Protein AF-A0A3P6PQJ0-F1 (afdb_monomer_lite)

Radius of gyration: 34.76 Å; chains: 1; bounding box: 80×55×92 Å

Structure (mmCIF, N/CA/C/O backbone):
data_AF-A0A3P6PQJ0-F1
#
_entry.id   AF-A0A3P6PQJ0-F1
#
loop_
_atom_site.group_PDB
_atom_site.id
_atom_site.type_symbol
_atom_site.label_atom_id
_atom_site.label_alt_id
_atom_site.label_comp_id
_atom_site.label_asym_id
_atom_site.label_entity_id
_atom_site.label_seq_id
_atom_site.pdbx_PDB_ins_code
_atom_site.Cartn_x
_atom_site.Cartn_y
_atom_site.Cartn_z
_atom_site.occupancy
_atom_site.B_iso_or_equiv
_atom_site.auth_seq_id
_atom_site.auth_comp_id
_atom_site.auth_asym_id
_atom_site.auth_atom_id
_atom_site.pdbx_PDB_model_num
ATOM 1 N N . MET A 1 1 ? 1.006 -20.369 -27.737 1.00 60.75 1 MET A N 1
ATOM 2 C CA . MET A 1 1 ? 2.350 -19.797 -27.970 1.00 60.75 1 MET A CA 1
ATOM 3 C C . MET A 1 1 ? 2.393 -19.321 -29.403 1.00 60.75 1 MET A C 1
ATOM 5 O O . MET A 1 1 ? 2.068 -20.116 -30.277 1.00 60.75 1 MET A O 1
ATOM 9 N N . ASN A 1 2 ? 2.688 -18.042 -29.628 1.00 80.69 2 ASN A N 1
ATOM 10 C CA . ASN A 1 2 ? 2.796 -17.504 -30.980 1.00 80.69 2 ASN A CA 1
ATOM 11 C C . ASN A 1 2 ? 4.256 -17.608 -31.435 1.00 80.69 2 ASN A C 1
ATOM 13 O O . ASN A 1 2 ? 5.164 -17.308 -30.659 1.00 80.69 2 ASN A O 1
ATOM 17 N N . THR A 1 3 ? 4.487 -18.070 -32.658 1.00 85.25 3 THR A N 1
ATOM 18 C CA . THR A 1 3 ? 5.825 -18.145 -33.257 1.00 85.25 3 THR A CA 1
ATOM 19 C C . THR A 1 3 ? 5.964 -17.017 -34.265 1.00 85.25 3 THR 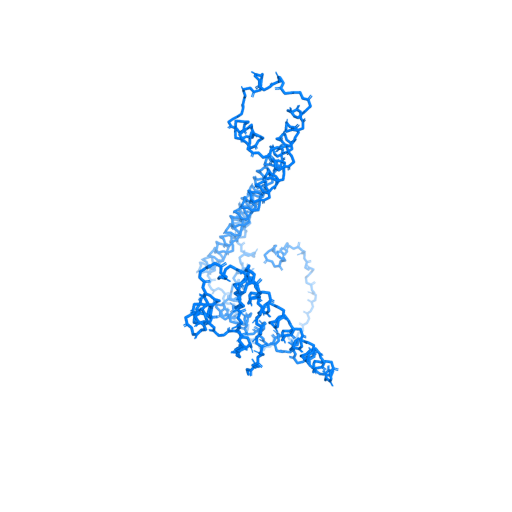A C 1
ATOM 21 O O . THR A 1 3 ? 5.261 -17.010 -35.278 1.00 85.25 3 THR A O 1
ATOM 24 N N . CYS A 1 4 ? 6.854 -16.069 -33.984 1.00 89.38 4 CYS A N 1
ATOM 25 C CA . CYS A 1 4 ? 7.129 -14.931 -34.853 1.00 89.38 4 CYS A CA 1
ATOM 26 C C . CYS A 1 4 ? 8.435 -15.164 -35.615 1.00 89.38 4 CYS A C 1
ATOM 28 O O . CYS A 1 4 ? 9.431 -15.610 -35.046 1.00 89.38 4 CYS A O 1
ATOM 30 N N . LYS A 1 5 ? 8.437 -14.847 -36.912 1.00 90.94 5 LYS A N 1
ATOM 31 C CA . LYS A 1 5 ? 9.616 -14.993 -37.770 1.00 90.94 5 LYS A CA 1
ATOM 32 C C . LYS A 1 5 ? 10.552 -13.813 -37.579 1.00 90.94 5 LYS A C 1
ATOM 34 O O . LYS A 1 5 ? 10.220 -12.702 -37.983 1.00 90.94 5 LYS A O 1
ATOM 39 N N . PHE A 1 6 ? 11.726 -14.072 -37.022 1.00 91.88 6 PHE A N 1
ATOM 40 C CA . PHE A 1 6 ? 12.812 -13.108 -36.975 1.00 91.88 6 PHE A CA 1
ATOM 41 C C . PHE A 1 6 ? 13.641 -13.197 -38.257 1.00 91.88 6 PHE A C 1
ATOM 43 O O . PHE A 1 6 ? 13.991 -14.287 -38.718 1.00 91.88 6 PHE A O 1
ATOM 50 N N . SER A 1 7 ? 13.973 -12.045 -38.837 1.00 90.44 7 SER A N 1
ATOM 51 C CA . SER A 1 7 ? 14.880 -11.962 -39.977 1.00 90.44 7 SER A CA 1
ATOM 52 C C . SER A 1 7 ? 15.866 -10.822 -39.801 1.00 90.44 7 SER A C 1
ATOM 54 O O . SER A 1 7 ? 15.463 -9.673 -39.645 1.00 90.44 7 SER A O 1
ATOM 56 N N . PHE A 1 8 ? 17.146 -11.143 -39.917 1.00 91.38 8 PHE A N 1
ATOM 57 C CA . PHE A 1 8 ? 18.250 -10.199 -39.891 1.00 91.38 8 PHE A CA 1
ATOM 58 C C . PHE A 1 8 ? 19.057 -10.337 -41.180 1.00 91.38 8 PHE A C 1
ATOM 60 O O . PHE A 1 8 ? 19.309 -11.451 -41.641 1.00 91.38 8 PHE A O 1
ATOM 67 N N . SER A 1 9 ? 19.454 -9.217 -41.775 1.00 89.25 9 SER A N 1
ATOM 68 C CA . SER A 1 9 ? 20.357 -9.185 -42.923 1.00 89.25 9 SER A CA 1
ATOM 69 C C . SER A 1 9 ? 21.113 -7.867 -42.916 1.00 89.25 9 SER A C 1
ATOM 71 O O . SER A 1 9 ? 20.509 -6.822 -43.147 1.00 89.25 9 SER A O 1
ATOM 73 N N . TRP A 1 10 ? 22.423 -7.919 -42.696 1.00 88.44 10 TRP A N 1
ATOM 74 C CA . TRP A 1 10 ? 23.284 -6.742 -42.723 1.00 88.44 10 TRP A CA 1
ATOM 75 C C . TRP A 1 10 ? 24.525 -7.010 -43.573 1.00 88.44 10 TRP A C 1
ATOM 77 O O . TRP A 1 10 ? 25.160 -8.062 -43.472 1.00 88.44 10 TRP A O 1
ATOM 87 N N . THR A 1 11 ? 24.868 -6.046 -44.425 1.00 86.06 11 THR A N 1
ATOM 88 C CA . THR A 1 11 ? 26.096 -6.061 -45.224 1.00 86.06 11 THR A CA 1
ATOM 89 C C . THR A 1 11 ? 27.200 -5.269 -44.533 1.00 86.06 11 THR A C 1
ATOM 91 O O . THR A 1 11 ? 27.120 -4.048 -44.406 1.00 86.06 11 THR A O 1
ATOM 94 N N . TYR A 1 12 ? 28.249 -5.965 -44.122 1.00 85.31 12 TYR A N 1
ATOM 95 C CA . TYR A 1 12 ? 29.510 -5.391 -43.673 1.00 85.31 12 TYR A CA 1
ATOM 96 C C . TYR A 1 12 ? 30.451 -5.215 -44.880 1.00 85.31 12 TYR A C 1
ATOM 98 O O . TYR A 1 12 ? 30.252 -5.830 -45.931 1.00 85.31 12 TYR A O 1
ATOM 106 N N . ALA A 1 13 ? 31.451 -4.338 -44.747 1.00 77.69 13 ALA A N 1
ATOM 107 C CA . ALA A 1 13 ? 32.359 -3.894 -45.813 1.00 77.69 13 ALA A CA 1
ATOM 108 C C . ALA A 1 13 ? 32.796 -4.984 -46.823 1.00 77.69 13 ALA A C 1
ATOM 110 O O . ALA A 1 13 ? 32.952 -6.160 -46.496 1.00 77.69 13 ALA A O 1
ATOM 111 N N . PRO A 1 14 ? 33.162 -4.582 -48.047 1.00 68.25 14 PRO A N 1
ATOM 112 C CA . PRO A 1 14 ? 32.272 -4.446 -49.197 1.00 68.25 14 PRO A CA 1
ATOM 113 C C . PRO A 1 14 ? 31.567 -5.743 -49.652 1.00 68.25 14 PRO A C 1
ATOM 115 O O . PRO A 1 14 ? 30.831 -5.675 -50.625 1.00 68.25 14 PRO A O 1
ATOM 118 N N . ASN A 1 15 ? 31.777 -6.904 -49.014 1.00 74.00 15 ASN A N 1
ATOM 119 C CA . ASN A 1 15 ? 31.273 -8.200 -49.504 1.00 74.00 15 ASN A CA 1
ATOM 120 C C . ASN A 1 15 ? 30.877 -9.207 -48.402 1.00 74.00 15 ASN A C 1
ATOM 122 O O . ASN A 1 15 ? 30.711 -10.389 -48.704 1.00 74.00 15 ASN A O 1
ATOM 126 N N . VAL A 1 16 ? 30.747 -8.802 -47.133 1.00 81.94 16 VAL A N 1
ATOM 127 C CA . VAL A 1 16 ? 30.382 -9.737 -46.052 1.00 81.94 16 VAL A CA 1
ATOM 128 C C . VAL A 1 16 ? 28.927 -9.525 -45.656 1.00 81.94 16 VAL A C 1
ATOM 130 O O . VAL A 1 16 ? 28.605 -8.601 -44.917 1.00 81.94 16 VAL A O 1
ATOM 133 N N . VAL A 1 17 ? 28.036 -10.383 -46.149 1.00 85.44 17 VAL A N 1
ATOM 134 C CA . VAL A 1 17 ? 26.617 -10.373 -45.768 1.00 85.44 17 VAL A CA 1
ATOM 135 C C . VAL A 1 17 ? 26.403 -11.360 -44.630 1.00 85.44 17 VAL A C 1
ATOM 137 O O . VAL A 1 17 ? 26.677 -12.550 -44.778 1.00 85.44 17 VAL A O 1
ATOM 140 N N . VAL A 1 18 ? 25.895 -10.868 -43.503 1.00 87.06 18 VAL A N 1
ATOM 141 C CA . VAL A 1 18 ? 25.450 -11.698 -42.383 1.00 87.06 18 VAL A CA 1
ATOM 142 C C . VAL A 1 18 ? 23.932 -11.714 -42.403 1.00 87.06 18 VAL A C 1
ATOM 144 O O . VAL A 1 18 ? 23.297 -10.666 -42.302 1.00 87.06 18 VAL A O 1
ATOM 147 N N . SER A 1 19 ? 23.344 -12.900 -42.544 1.00 88.12 19 SER A N 1
ATOM 148 C CA . SER A 1 19 ? 21.894 -13.068 -42.556 1.00 88.12 19 SER A CA 1
ATOM 149 C C . SER A 1 19 ? 21.455 -14.211 -41.658 1.00 88.12 19 SER A C 1
ATOM 151 O O . SER A 1 19 ? 22.057 -15.281 -41.689 1.00 88.12 19 SER A O 1
ATOM 153 N N . CYS A 1 20 ? 20.369 -14.004 -40.924 1.00 89.06 20 CYS A N 1
ATOM 154 C CA . CYS A 1 20 ? 19.762 -14.989 -40.041 1.00 89.06 20 CYS A CA 1
ATOM 155 C C . CYS A 1 20 ? 18.245 -14.970 -40.230 1.00 89.06 20 CYS A C 1
ATOM 157 O O . CYS A 1 20 ? 17.642 -13.906 -40.390 1.00 89.06 20 CYS A O 1
ATOM 159 N N . LYS A 1 21 ? 17.631 -16.154 -40.235 1.00 91.12 21 LYS A N 1
ATOM 160 C CA . LYS A 1 21 ? 16.178 -16.321 -40.215 1.00 91.12 21 LYS A CA 1
ATOM 161 C C . LYS A 1 21 ? 15.846 -17.442 -39.249 1.00 91.12 21 LYS A C 1
ATOM 163 O O . LYS A 1 21 ? 16.325 -18.557 -39.440 1.00 91.12 21 LYS A O 1
ATOM 168 N N . ASP A 1 22 ? 15.041 -17.140 -38.242 1.00 91.00 22 ASP A N 1
ATOM 169 C CA . ASP A 1 22 ? 14.659 -18.114 -37.223 1.00 91.00 22 ASP A CA 1
ATOM 170 C C . ASP A 1 22 ? 13.274 -17.799 -36.652 1.00 91.00 22 ASP A C 1
ATOM 172 O O . ASP A 1 22 ? 12.793 -16.667 -36.739 1.00 91.00 22 ASP A O 1
ATOM 176 N N . ASP A 1 23 ? 12.635 -18.806 -36.069 1.00 89.62 23 ASP A N 1
ATOM 177 C CA . ASP A 1 23 ? 11.341 -18.670 -35.414 1.00 89.62 23 ASP A CA 1
ATOM 178 C C . ASP A 1 23 ? 11.549 -18.418 -33.913 1.00 89.62 23 ASP A C 1
ATOM 180 O O . ASP A 1 23 ? 12.189 -19.192 -33.193 1.00 89.62 23 ASP A O 1
ATOM 184 N N . VAL A 1 24 ? 10.981 -17.320 -33.417 1.00 89.31 24 VAL A N 1
ATOM 185 C CA . VAL A 1 24 ? 11.065 -16.906 -32.014 1.00 89.31 24 VAL A CA 1
ATOM 186 C C . VAL A 1 24 ? 9.701 -17.076 -31.353 1.00 89.31 24 VAL A C 1
ATOM 188 O O . VAL A 1 24 ? 8.685 -16.576 -31.836 1.00 89.31 24 VAL A O 1
ATOM 191 N N . CYS A 1 25 ? 9.671 -17.793 -30.231 1.00 86.88 25 CYS A N 1
ATOM 192 C CA . CYS A 1 25 ? 8.454 -17.997 -29.450 1.00 86.88 25 CYS A CA 1
ATOM 193 C C . CYS A 1 25 ? 8.162 -16.791 -28.553 1.00 86.88 25 CYS A C 1
ATOM 195 O O . CYS A 1 25 ? 9.027 -16.372 -27.780 1.00 86.88 25 CYS A O 1
ATOM 197 N N . ILE A 1 26 ? 6.922 -16.300 -28.610 1.00 86.56 26 ILE A N 1
ATOM 198 C CA . ILE A 1 26 ? 6.418 -15.183 -27.806 1.00 86.56 26 ILE A CA 1
ATOM 199 C C . ILE A 1 26 ? 5.115 -15.604 -27.089 1.00 86.56 26 ILE A C 1
ATOM 201 O O . ILE A 1 26 ? 4.244 -16.229 -27.716 1.00 86.56 26 ILE A O 1
ATOM 205 N N . PRO A 1 27 ? 4.958 -15.299 -25.782 1.00 84.44 27 PRO A N 1
ATOM 206 C CA . PRO A 1 27 ? 5.939 -14.663 -24.891 1.00 84.44 27 PRO A CA 1
ATOM 207 C C . PRO A 1 27 ? 7.139 -15.580 -24.612 1.00 84.44 27 PRO A C 1
ATOM 209 O O . PRO A 1 27 ? 7.024 -16.810 -24.658 1.00 84.44 27 PRO A O 1
ATOM 212 N N . ARG A 1 28 ? 8.314 -14.991 -24.366 1.00 83.00 28 ARG A N 1
ATOM 213 C CA . ARG A 1 28 ? 9.545 -15.770 -24.194 1.00 83.00 28 ARG A CA 1
ATOM 214 C C . ARG A 1 28 ? 9.506 -16.583 -22.905 1.00 83.00 28 ARG A C 1
ATOM 216 O O . ARG A 1 28 ? 9.340 -16.045 -21.818 1.00 83.00 28 ARG A O 1
ATOM 223 N N . ALA A 1 29 ? 9.760 -17.882 -23.028 1.00 81.88 29 ALA A N 1
ATOM 224 C CA . ALA A 1 29 ? 9.910 -18.778 -21.880 1.00 81.88 29 ALA A CA 1
ATOM 225 C C . ALA A 1 29 ? 11.331 -18.768 -21.284 1.00 81.88 29 ALA A C 1
ATOM 227 O O . ALA A 1 29 ? 11.563 -19.352 -20.229 1.00 81.88 29 ALA A O 1
ATOM 228 N N . GLN A 1 30 ? 12.302 -18.168 -21.980 1.00 83.44 30 GLN A N 1
ATOM 229 C CA . GLN A 1 30 ? 13.725 -18.245 -21.647 1.00 83.44 30 GLN A CA 1
ATOM 230 C C . GLN A 1 30 ? 14.401 -16.864 -21.688 1.00 83.44 30 GLN A C 1
ATOM 232 O O . GLN A 1 30 ? 13.945 -15.975 -22.416 1.00 83.44 30 GLN A O 1
ATOM 237 N N . PRO A 1 31 ? 15.513 -16.680 -20.947 1.00 88.38 31 PRO A N 1
ATOM 238 C CA . PRO A 1 31 ? 16.265 -15.428 -20.932 1.00 88.38 31 PRO A CA 1
ATOM 239 C C . PRO A 1 31 ? 16.772 -15.008 -22.317 1.00 88.38 31 PRO A C 1
ATOM 241 O O . PRO A 1 31 ? 17.098 -15.846 -23.159 1.00 88.38 31 PRO A O 1
ATOM 244 N N . PHE A 1 32 ? 16.905 -13.694 -22.528 1.00 89.94 32 PHE A N 1
ATOM 245 C CA . PHE A 1 32 ? 17.372 -13.114 -23.799 1.00 89.94 32 PHE A CA 1
ATOM 246 C C . PHE A 1 32 ? 18.769 -13.617 -24.172 1.00 89.94 32 PHE A C 1
ATOM 248 O O . PHE A 1 32 ? 18.999 -14.046 -25.297 1.00 89.94 32 PHE A O 1
ATOM 255 N N . THR A 1 33 ? 19.670 -13.660 -23.189 1.00 90.25 33 THR A N 1
ATOM 256 C CA . THR A 1 33 ? 21.052 -14.127 -23.351 1.00 90.25 33 THR A CA 1
ATOM 257 C C . THR A 1 33 ? 21.134 -15.562 -23.858 1.00 90.25 33 THR A C 1
ATOM 259 O O . THR A 1 33 ? 22.013 -15.878 -24.659 1.00 90.25 33 THR A O 1
ATOM 262 N N . TRP A 1 34 ? 20.207 -16.429 -23.439 1.00 91.50 34 TRP A N 1
ATOM 263 C CA . TRP A 1 34 ? 20.165 -17.818 -23.887 1.00 91.50 34 TRP A CA 1
ATOM 264 C C . TRP A 1 34 ? 19.756 -17.911 -25.358 1.00 91.50 34 TRP A C 1
ATOM 266 O O . TRP A 1 34 ? 20.419 -18.590 -26.141 1.00 91.50 34 TRP A O 1
ATOM 276 N N . LEU A 1 35 ? 18.706 -17.183 -25.747 1.00 89.69 35 LEU A N 1
ATOM 277 C CA . LEU A 1 35 ? 18.240 -17.128 -27.132 1.00 89.69 35 LEU A CA 1
ATOM 278 C C . LEU A 1 35 ? 19.311 -16.533 -28.054 1.00 89.69 35 LEU A C 1
ATOM 280 O O . LEU A 1 35 ? 19.615 -17.120 -29.089 1.00 89.69 35 LEU A O 1
ATOM 284 N N . LEU A 1 36 ? 19.921 -15.419 -27.643 1.00 91.44 36 LEU A N 1
ATOM 285 C CA . LEU A 1 36 ? 21.006 -14.759 -28.364 1.00 91.44 36 LEU A CA 1
ATOM 286 C C . LEU A 1 36 ? 22.193 -15.710 -28.574 1.00 91.44 36 LEU A C 1
ATOM 288 O O . LEU A 1 36 ? 22.605 -15.933 -29.709 1.00 91.44 36 LEU A O 1
ATOM 292 N N . SER A 1 37 ? 22.681 -16.348 -27.504 1.00 90.75 37 SER A N 1
ATOM 293 C CA . SER A 1 37 ? 23.790 -17.312 -27.582 1.00 90.75 37 SER A CA 1
ATOM 294 C C . SER A 1 37 ? 23.457 -18.490 -28.498 1.00 90.75 37 SER A C 1
ATOM 296 O O . SER A 1 37 ? 24.284 -18.902 -29.310 1.00 90.75 37 SER A O 1
ATOM 298 N N . ARG A 1 38 ? 22.228 -19.020 -28.411 1.00 91.81 38 ARG A N 1
ATOM 299 C CA . ARG A 1 38 ? 21.762 -20.102 -29.283 1.00 91.81 38 ARG A CA 1
ATOM 300 C C . ARG A 1 38 ? 21.794 -19.680 -30.748 1.00 91.81 38 ARG A C 1
ATOM 302 O O . ARG A 1 38 ? 22.299 -20.435 -31.573 1.00 91.81 38 ARG A O 1
ATOM 309 N N . LEU A 1 39 ? 21.267 -18.501 -31.075 1.00 89.69 39 LEU A N 1
ATOM 310 C CA . LEU A 1 39 ? 21.194 -18.012 -32.452 1.00 89.69 39 LEU A CA 1
ATOM 311 C C . LEU A 1 39 ? 22.578 -17.684 -33.021 1.00 89.69 39 LEU A C 1
ATOM 313 O O . LEU A 1 39 ? 22.856 -18.060 -34.158 1.00 89.69 39 LEU A O 1
ATOM 317 N N . ILE A 1 40 ? 23.463 -17.076 -32.224 1.00 91.00 40 ILE A N 1
ATOM 318 C CA . ILE A 1 40 ? 24.855 -16.802 -32.616 1.00 91.00 40 ILE A CA 1
ATOM 319 C C . ILE A 1 40 ? 25.575 -18.104 -32.982 1.00 91.00 40 ILE A C 1
ATOM 321 O O . ILE A 1 40 ? 26.191 -18.189 -34.043 1.00 91.00 40 ILE A O 1
ATOM 325 N N . LEU A 1 41 ? 25.452 -19.138 -32.142 1.00 90.06 41 LEU A N 1
ATOM 326 C CA . LEU A 1 41 ? 26.084 -20.438 -32.379 1.00 90.06 41 LEU A CA 1
ATOM 327 C C . LEU A 1 41 ? 25.457 -21.196 -33.556 1.00 90.06 41 LEU A C 1
ATOM 329 O O . LEU A 1 41 ? 26.175 -21.837 -34.318 1.00 90.06 41 LEU A O 1
ATOM 333 N N . THR A 1 42 ? 24.134 -21.124 -33.710 1.00 89.75 42 THR A N 1
ATOM 334 C CA . THR A 1 42 ? 23.400 -21.872 -34.746 1.00 89.75 42 THR A CA 1
ATOM 335 C C . THR A 1 42 ? 23.640 -21.296 -36.138 1.00 89.75 42 THR A C 1
ATOM 337 O O . THR A 1 42 ? 23.850 -22.049 -37.085 1.00 89.75 42 THR A O 1
ATOM 340 N N . HIS A 1 43 ? 23.645 -19.966 -36.264 1.00 89.00 43 HIS A N 1
ATOM 341 C CA . HIS A 1 43 ? 23.799 -19.271 -37.549 1.00 89.00 43 HIS A CA 1
ATOM 342 C C . HIS A 1 43 ? 25.236 -18.807 -37.818 1.00 89.00 43 HIS A C 1
ATOM 344 O O . HIS A 1 43 ? 25.494 -18.176 -38.839 1.00 89.00 43 HIS A O 1
ATOM 350 N N . GLY A 1 44 ? 26.177 -19.123 -36.921 1.00 86.56 44 GLY A N 1
ATOM 351 C CA . GLY A 1 44 ? 27.593 -18.787 -37.078 1.00 86.56 44 GLY A CA 1
ATOM 352 C C . GLY A 1 44 ? 27.844 -17.282 -37.173 1.00 86.56 44 GLY A C 1
ATOM 353 O O . GLY A 1 44 ? 28.637 -16.849 -38.009 1.00 86.56 44 GLY A O 1
ATOM 354 N N . ILE A 1 45 ? 27.147 -16.486 -36.355 1.00 90.56 45 ILE A N 1
ATOM 355 C CA . ILE A 1 45 ? 27.236 -15.021 -36.392 1.00 90.56 45 ILE A CA 1
ATOM 356 C C . ILE A 1 45 ? 28.648 -14.589 -35.960 1.00 90.56 45 ILE A C 1
ATOM 358 O O . ILE A 1 45 ? 29.081 -14.936 -34.860 1.00 90.56 45 ILE A O 1
ATOM 362 N N . PRO A 1 46 ? 29.399 -13.853 -36.800 1.00 88.81 46 PRO A N 1
ATOM 363 C CA . PRO A 1 46 ? 30.739 -13.403 -36.442 1.00 88.81 46 PRO A CA 1
ATOM 364 C C . PRO A 1 46 ? 30.727 -12.359 -35.323 1.00 88.81 46 PRO A C 1
ATOM 366 O O . PRO A 1 46 ? 29.875 -11.474 -35.314 1.00 88.81 46 PRO A O 1
ATOM 369 N N . LYS A 1 47 ? 31.762 -12.362 -34.472 1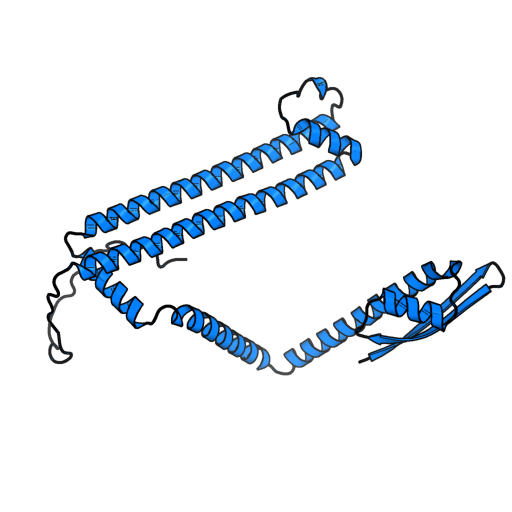.00 87.88 47 LYS A N 1
ATOM 370 C CA . LYS A 1 47 ? 31.910 -11.425 -33.338 1.00 87.88 47 LYS A CA 1
ATOM 371 C C . LYS A 1 47 ? 31.732 -9.945 -33.683 1.00 87.88 47 LYS A C 1
ATOM 373 O O . LYS A 1 47 ? 31.219 -9.192 -32.868 1.00 87.88 47 LYS A O 1
ATOM 378 N N . PHE A 1 48 ? 32.157 -9.515 -34.872 1.00 89.12 48 PHE A N 1
ATOM 379 C CA . PHE A 1 48 ? 32.012 -8.118 -35.298 1.00 89.12 48 PHE A CA 1
ATOM 380 C C . PHE A 1 48 ? 30.556 -7.719 -35.596 1.00 89.12 48 PHE A C 1
ATOM 382 O O . PHE A 1 48 ? 30.264 -6.532 -35.617 1.00 89.12 48 PHE A O 1
ATOM 389 N N . ALA A 1 49 ? 29.671 -8.692 -35.838 1.00 89.56 49 ALA A N 1
ATOM 390 C CA . ALA A 1 49 ? 28.254 -8.501 -36.140 1.00 89.56 49 ALA A CA 1
ATOM 391 C C . ALA A 1 49 ? 27.340 -8.831 -34.945 1.00 89.56 49 ALA A C 1
ATOM 393 O O . ALA A 1 49 ? 26.136 -8.608 -35.016 1.00 89.56 49 ALA A O 1
ATOM 394 N N . GLU A 1 50 ? 27.889 -9.372 -33.849 1.00 90.31 50 GLU A N 1
ATOM 395 C CA . GLU A 1 50 ? 27.108 -9.777 -32.671 1.00 90.31 50 GLU A CA 1
ATOM 396 C C . GLU A 1 50 ? 26.388 -8.597 -32.007 1.00 90.31 50 GLU A C 1
ATOM 398 O O . GLU A 1 50 ? 25.265 -8.778 -31.547 1.00 90.31 50 GLU A O 1
ATOM 403 N N . SER A 1 51 ? 26.995 -7.402 -31.987 1.00 90.56 51 SER A N 1
ATOM 404 C CA . SER A 1 51 ? 26.369 -6.201 -31.411 1.00 90.56 51 SER A CA 1
ATOM 405 C C . SER A 1 51 ? 25.116 -5.809 -32.192 1.00 90.56 51 SER A C 1
ATOM 407 O O . SER A 1 51 ? 24.026 -5.796 -31.633 1.00 90.56 51 SER A O 1
ATOM 409 N N . ASP A 1 52 ? 25.250 -5.595 -33.503 1.00 91.56 52 ASP A N 1
ATOM 410 C CA . ASP A 1 52 ? 24.126 -5.194 -34.358 1.00 91.56 52 ASP A CA 1
ATOM 411 C C . ASP A 1 52 ? 23.032 -6.271 -34.405 1.00 91.56 52 ASP A C 1
ATOM 413 O O . ASP A 1 52 ? 21.839 -5.971 -34.455 1.00 91.56 52 ASP A O 1
ATOM 417 N N . PHE A 1 53 ? 23.438 -7.544 -34.382 1.00 92.38 53 PHE A N 1
ATOM 418 C CA . PHE A 1 53 ? 22.521 -8.675 -34.313 1.00 92.38 53 PHE A CA 1
ATOM 419 C C . PHE A 1 53 ? 21.751 -8.705 -32.988 1.00 92.38 53 PHE A C 1
ATOM 421 O O . PHE A 1 53 ? 20.541 -8.928 -32.995 1.00 92.38 53 PHE A O 1
ATOM 428 N N . SER A 1 54 ? 22.439 -8.480 -31.864 1.00 93.19 54 SER A N 1
ATOM 429 C CA . SER A 1 54 ? 21.831 -8.409 -30.534 1.00 93.19 54 SER A CA 1
ATOM 430 C C . SER A 1 54 ? 20.812 -7.279 -30.461 1.00 93.19 54 SER A C 1
ATOM 432 O O . SER A 1 54 ? 19.681 -7.518 -30.043 1.00 93.19 54 SER A O 1
ATOM 434 N N . ASP A 1 55 ? 21.180 -6.086 -30.927 1.00 94.50 55 ASP A N 1
ATOM 435 C CA . ASP A 1 55 ? 20.307 -4.912 -30.907 1.00 94.50 55 ASP A CA 1
ATOM 436 C C . ASP A 1 55 ? 19.066 -5.136 -31.783 1.00 94.50 55 ASP A C 1
ATOM 438 O O . ASP A 1 55 ? 17.935 -4.926 -31.342 1.00 94.50 55 ASP A O 1
ATOM 442 N N . ALA A 1 56 ? 19.248 -5.659 -33.000 1.00 93.12 56 ALA A N 1
ATOM 443 C CA . ALA A 1 56 ? 18.138 -5.967 -33.900 1.00 93.12 56 ALA A CA 1
ATOM 444 C C . ALA A 1 56 ? 17.203 -7.054 -33.341 1.00 93.12 56 ALA A C 1
ATOM 446 O O . ALA A 1 56 ? 15.982 -6.961 -33.485 1.00 93.12 56 ALA A O 1
ATOM 447 N N . LEU A 1 57 ? 17.759 -8.087 -32.700 1.00 92.81 57 LEU A N 1
ATOM 448 C CA . LEU A 1 57 ? 16.975 -9.140 -32.059 1.00 92.81 57 LEU A CA 1
ATOM 449 C C . LEU A 1 57 ? 16.205 -8.606 -30.847 1.00 92.81 57 LEU A C 1
ATOM 451 O O . LEU A 1 57 ? 15.050 -8.980 -30.651 1.00 92.81 57 LEU A O 1
ATOM 455 N N . GLN A 1 58 ? 16.828 -7.744 -30.045 1.00 93.81 58 GLN A N 1
ATOM 456 C CA . GLN A 1 58 ? 16.193 -7.137 -28.882 1.00 93.81 58 GLN A CA 1
ATOM 457 C C . GLN A 1 58 ? 15.008 -6.259 -29.294 1.00 93.81 58 GLN A C 1
ATOM 459 O O . GLN A 1 58 ? 13.907 -6.471 -28.790 1.00 93.81 58 GLN A O 1
ATOM 464 N N . VAL A 1 59 ? 15.204 -5.357 -30.261 1.00 94.94 59 VAL A N 1
ATOM 465 C CA . VAL A 1 59 ? 14.131 -4.494 -30.785 1.00 94.94 59 VAL A CA 1
ATOM 466 C C . VAL A 1 59 ? 12.967 -5.331 -31.318 1.00 94.94 59 VAL A C 1
ATOM 468 O O . VAL A 1 59 ? 11.814 -5.077 -30.979 1.00 94.94 59 VAL A O 1
ATOM 471 N N . PHE A 1 60 ? 13.256 -6.379 -32.095 1.00 94.50 60 PHE A N 1
ATOM 472 C CA . PHE A 1 60 ? 12.221 -7.274 -32.611 1.00 94.50 60 PHE A CA 1
ATOM 473 C C . PHE A 1 60 ? 11.416 -7.955 -31.494 1.00 94.50 60 PHE A C 1
ATOM 475 O O . PHE A 1 60 ? 10.189 -8.018 -31.563 1.00 94.50 60 PHE A O 1
ATOM 482 N N . ILE A 1 61 ? 12.096 -8.467 -30.463 1.00 92.38 61 ILE A N 1
ATOM 483 C CA . ILE A 1 61 ? 11.442 -9.130 -29.330 1.00 92.38 61 ILE A CA 1
ATOM 484 C C . ILE A 1 61 ? 10.541 -8.151 -28.583 1.00 92.38 61 ILE A C 1
ATOM 486 O O . ILE A 1 61 ? 9.400 -8.496 -28.292 1.00 92.38 61 ILE A O 1
ATOM 490 N N . GLU A 1 62 ? 11.035 -6.951 -28.286 1.00 92.75 62 GLU A N 1
ATOM 491 C CA . GLU A 1 62 ? 10.278 -5.932 -27.557 1.00 92.75 62 GLU A CA 1
ATOM 492 C C . GLU A 1 62 ? 9.021 -5.508 -28.328 1.00 92.75 62 GLU A C 1
ATOM 494 O O . GLU A 1 62 ? 7.932 -5.436 -27.754 1.00 92.75 62 GLU A O 1
ATOM 499 N N . GLU A 1 63 ? 9.134 -5.291 -29.641 1.00 93.62 63 GLU A N 1
ATOM 500 C CA . GLU A 1 63 ? 7.994 -4.937 -30.488 1.00 93.62 63 GLU A CA 1
ATOM 501 C C . GLU A 1 63 ? 6.946 -6.049 -30.566 1.00 93.62 63 GLU A C 1
ATOM 503 O O . GLU A 1 63 ? 5.746 -5.784 -30.474 1.00 93.62 63 GLU A O 1
ATOM 508 N N . GLU A 1 64 ? 7.373 -7.296 -30.751 1.00 92.50 64 GLU A N 1
ATOM 509 C CA . GLU A 1 64 ? 6.451 -8.420 -30.895 1.00 92.50 64 GLU A CA 1
ATOM 510 C C . GLU A 1 64 ? 5.841 -8.857 -29.552 1.00 92.50 64 GLU A C 1
ATOM 512 O O . GLU A 1 64 ? 4.660 -9.210 -29.511 1.00 92.50 64 GLU A O 1
ATOM 517 N N . GLU A 1 65 ? 6.584 -8.776 -28.439 1.00 91.25 65 GLU A N 1
ATOM 518 C CA . GLU A 1 65 ? 6.032 -8.950 -27.086 1.00 91.25 65 GLU A CA 1
ATOM 519 C C . GLU A 1 65 ? 4.982 -7.877 -26.802 1.00 91.25 65 GLU A C 1
ATOM 521 O O . GLU A 1 65 ? 3.869 -8.206 -26.386 1.00 91.25 65 GLU A O 1
ATOM 526 N N . LYS A 1 66 ? 5.284 -6.609 -27.103 1.00 92.56 66 LYS A N 1
ATOM 527 C CA . LYS A 1 66 ? 4.323 -5.515 -26.951 1.00 92.56 66 LYS A CA 1
ATOM 528 C C . LYS A 1 66 ? 3.052 -5.765 -27.761 1.00 92.56 66 LYS A C 1
ATOM 530 O O . LYS A 1 66 ? 1.965 -5.736 -27.195 1.00 92.56 66 LYS A O 1
ATOM 535 N N . LYS A 1 67 ? 3.166 -6.086 -29.055 1.00 91.81 67 LYS A N 1
ATOM 536 C CA . LYS A 1 67 ? 2.001 -6.402 -29.907 1.00 91.81 67 LYS A CA 1
ATOM 537 C C . LYS A 1 67 ? 1.188 -7.575 -29.364 1.00 91.81 67 LYS A C 1
ATOM 539 O O . LYS A 1 67 ? -0.040 -7.555 -29.444 1.00 91.81 67 LYS A O 1
ATOM 544 N N . PHE A 1 68 ? 1.854 -8.603 -28.839 1.00 91.69 68 PHE A N 1
ATOM 545 C CA . PHE A 1 68 ? 1.184 -9.752 -28.240 1.00 91.69 68 PHE A CA 1
ATOM 546 C C . PHE A 1 68 ? 0.363 -9.343 -27.011 1.00 91.69 68 PHE A C 1
ATOM 548 O O . PHE A 1 68 ? -0.817 -9.692 -26.934 1.00 91.69 68 PHE A O 1
ATOM 555 N N . TYR A 1 69 ? 0.952 -8.578 -26.087 1.00 90.75 69 TYR A N 1
ATOM 556 C CA . TYR A 1 69 ? 0.255 -8.117 -24.886 1.00 90.75 69 TYR A CA 1
ATOM 557 C C . TYR A 1 69 ? -0.840 -7.101 -25.201 1.00 90.75 69 TYR A C 1
ATOM 559 O O . TYR A 1 69 ? -1.933 -7.240 -24.665 1.00 90.75 69 TYR A O 1
ATOM 567 N N . ASP A 1 70 ? -0.608 -6.158 -26.115 1.00 93.38 70 ASP A N 1
ATOM 568 C CA . ASP A 1 70 ? -1.620 -5.188 -26.551 1.00 93.38 70 ASP A CA 1
ATOM 569 C C . ASP A 1 70 ? -2.832 -5.910 -27.159 1.00 93.38 70 ASP A C 1
ATOM 571 O O . ASP A 1 70 ? -3.982 -5.615 -26.824 1.00 93.38 70 ASP A O 1
ATOM 575 N N . LYS A 1 71 ? -2.592 -6.921 -28.006 1.00 92.06 71 LYS A N 1
ATOM 576 C CA . LYS A 1 71 ? -3.658 -7.749 -28.579 1.00 92.06 71 LYS A CA 1
ATOM 577 C C . LYS A 1 71 ? -4.387 -8.557 -27.509 1.00 92.06 71 LYS A C 1
ATOM 579 O O . LYS A 1 71 ? -5.612 -8.586 -27.519 1.00 92.06 71 LYS A O 1
ATOM 584 N N . SER A 1 72 ? -3.655 -9.211 -26.608 1.00 89.56 72 SER A N 1
ATOM 585 C CA . SER A 1 72 ? -4.254 -10.000 -25.529 1.00 89.56 72 SER A CA 1
ATOM 586 C C . SER A 1 72 ? -5.083 -9.123 -24.591 1.00 89.56 72 SER A C 1
ATOM 588 O O . SER A 1 72 ? -6.173 -9.520 -24.201 1.00 89.56 72 SER A O 1
ATOM 590 N N . ALA A 1 73 ? -4.595 -7.929 -24.254 1.00 88.94 73 ALA A N 1
ATOM 591 C CA . ALA A 1 73 ? -5.310 -6.971 -23.425 1.00 88.94 73 ALA A CA 1
ATOM 592 C C . ALA A 1 73 ? -6.580 -6.487 -24.126 1.00 88.94 73 ALA A C 1
ATOM 594 O O . ALA A 1 73 ? -7.645 -6.516 -23.525 1.00 88.94 73 ALA A O 1
ATOM 595 N N . THR A 1 74 ? -6.489 -6.112 -25.405 1.00 91.69 74 THR A N 1
ATOM 596 C CA . THR A 1 74 ? -7.658 -5.687 -26.195 1.00 91.69 74 THR A CA 1
ATOM 597 C C . THR A 1 74 ? -8.706 -6.797 -26.266 1.00 91.69 74 THR A C 1
ATOM 599 O O . THR A 1 74 ? -9.878 -6.535 -26.042 1.00 91.69 74 THR A O 1
ATOM 602 N N . GLN A 1 75 ? -8.287 -8.050 -26.479 1.00 89.50 75 GLN A N 1
ATOM 603 C CA . GLN A 1 75 ? -9.193 -9.204 -26.470 1.00 89.50 75 GLN A CA 1
ATOM 604 C C . GLN A 1 75 ? -9.896 -9.387 -25.125 1.00 89.50 75 GLN A C 1
ATOM 606 O O . GLN A 1 75 ? -11.102 -9.593 -25.109 1.00 89.50 75 GLN A O 1
ATOM 611 N N . LEU A 1 76 ? -9.162 -9.279 -24.013 1.00 86.75 76 LEU A N 1
ATOM 612 C CA . LEU A 1 76 ? -9.745 -9.368 -22.673 1.00 86.75 76 LEU A CA 1
ATOM 613 C C . LEU A 1 76 ? -10.701 -8.205 -22.389 1.00 86.75 76 LEU A C 1
ATOM 615 O O . LEU A 1 76 ? -11.733 -8.413 -21.764 1.00 86.75 76 LEU A O 1
ATOM 619 N N . TYR A 1 77 ? -10.386 -6.992 -22.852 1.00 85.44 77 TYR A N 1
ATOM 620 C CA . TYR A 1 77 ? -11.280 -5.840 -22.726 1.00 85.44 77 TYR A CA 1
ATOM 621 C C . TYR A 1 77 ? -12.551 -6.005 -23.559 1.00 85.44 77 TYR A C 1
ATOM 623 O O . TYR A 1 77 ? -13.635 -5.723 -23.061 1.00 85.44 77 TYR A O 1
ATOM 631 N N . ASP A 1 78 ? -12.440 -6.480 -24.797 1.00 88.44 78 ASP A N 1
ATOM 632 C CA . ASP A 1 78 ? -13.595 -6.724 -25.661 1.00 88.44 78 ASP A CA 1
ATOM 633 C C . ASP A 1 78 ? -14.472 -7.857 -25.107 1.00 88.44 78 ASP A C 1
ATOM 635 O O . ASP A 1 78 ? -15.694 -7.735 -25.088 1.00 88.44 78 ASP A O 1
ATOM 639 N N . GLU A 1 79 ? -13.862 -8.937 -24.605 1.00 87.50 79 GLU A N 1
ATOM 640 C CA . GLU A 1 79 ? -14.558 -10.019 -23.899 1.00 87.50 79 GLU A CA 1
ATOM 641 C C . GLU A 1 79 ? -15.261 -9.489 -22.645 1.00 87.50 79 GLU A C 1
ATOM 643 O O . GLU A 1 79 ? -16.442 -9.767 -22.433 1.00 87.50 79 GLU A O 1
ATOM 648 N N . PHE A 1 80 ? -14.582 -8.644 -21.867 1.00 81.94 80 PHE A N 1
ATOM 649 C CA . PHE A 1 80 ? -15.159 -7.996 -20.697 1.00 81.94 80 PHE A CA 1
ATOM 650 C C . PHE A 1 80 ? -16.371 -7.124 -21.053 1.00 81.94 80 PHE A C 1
ATOM 652 O O . PHE A 1 80 ? -17.388 -7.209 -20.378 1.00 81.94 80 PHE A O 1
ATOM 659 N N . LEU A 1 81 ? -16.286 -6.332 -22.125 1.00 83.62 81 LEU A N 1
ATOM 660 C CA . LEU A 1 81 ? -17.374 -5.471 -22.606 1.00 83.62 81 LEU A CA 1
ATOM 661 C C . LEU A 1 81 ? -18.508 -6.239 -23.295 1.00 83.62 81 LEU A C 1
ATOM 663 O O . LEU A 1 81 ? -19.590 -5.687 -23.477 1.00 83.62 81 LEU A O 1
ATOM 667 N N . SER A 1 82 ? -18.264 -7.476 -23.727 1.00 82.81 82 SER A N 1
ATOM 668 C CA . SER A 1 82 ? -19.279 -8.292 -24.399 1.00 82.81 82 SER A CA 1
ATOM 669 C C . SER A 1 82 ? -20.319 -8.882 -23.442 1.00 82.81 82 SER A C 1
ATOM 671 O O . SER A 1 82 ? -21.410 -9.239 -23.889 1.00 82.81 82 SER A O 1
ATOM 673 N N . ASP A 1 83 ? -20.002 -8.949 -22.146 1.00 80.19 83 ASP A N 1
ATOM 674 C CA . ASP A 1 83 ? -20.900 -9.415 -21.092 1.00 80.19 83 ASP A CA 1
ATOM 675 C C . ASP A 1 83 ? -21.006 -8.370 -19.972 1.00 80.19 83 ASP A C 1
ATOM 677 O O . ASP A 1 83 ? -20.100 -8.205 -19.153 1.00 80.19 83 ASP A O 1
ATOM 681 N N . ASP A 1 84 ? -22.154 -7.691 -19.915 1.00 74.88 84 ASP A N 1
ATOM 682 C CA . ASP A 1 84 ? -22.466 -6.680 -18.899 1.00 74.88 84 ASP A CA 1
ATOM 683 C C . ASP A 1 84 ? -22.426 -7.244 -17.459 1.00 74.88 84 ASP A C 1
ATOM 685 O O . ASP A 1 84 ? -22.245 -6.487 -16.504 1.00 74.88 84 ASP A O 1
ATOM 689 N N . SER A 1 85 ? -22.544 -8.568 -17.280 1.00 79.81 85 SER A N 1
ATOM 690 C CA . SER A 1 85 ? -22.489 -9.239 -15.972 1.00 79.81 85 SER A CA 1
ATOM 691 C C . SER A 1 85 ? -21.064 -9.392 -15.429 1.00 79.81 85 SER A C 1
ATOM 693 O O . SER A 1 85 ? -20.887 -9.587 -14.225 1.00 79.81 85 SER A O 1
ATOM 695 N N . ASN A 1 86 ? -20.025 -9.260 -16.262 1.00 80.44 86 ASN A N 1
ATOM 696 C CA . ASN A 1 86 ? -18.639 -9.467 -15.831 1.00 80.44 86 ASN A CA 1
ATOM 697 C C . ASN A 1 86 ? -18.206 -8.503 -14.721 1.00 80.44 86 ASN A C 1
ATOM 699 O O . ASN A 1 86 ? -17.498 -8.903 -13.798 1.00 80.44 86 ASN A O 1
ATOM 703 N N . GLY A 1 87 ? -18.646 -7.243 -14.779 1.00 80.94 87 GLY A N 1
ATOM 704 C CA . GLY A 1 87 ? -18.363 -6.269 -13.724 1.00 80.94 87 GLY A CA 1
ATOM 705 C C . GLY A 1 87 ? -18.974 -6.669 -12.378 1.00 80.94 87 GLY A C 1
ATOM 706 O O . GLY A 1 87 ? -18.312 -6.562 -11.346 1.00 80.94 87 GLY A O 1
ATOM 707 N N . GLU A 1 88 ? -20.208 -7.178 -12.393 1.00 82.94 88 GLU A N 1
ATOM 708 C CA . GLU A 1 88 ? -20.904 -7.658 -11.194 1.00 82.94 88 GLU A CA 1
ATOM 709 C C . GLU A 1 88 ? -20.261 -8.932 -10.639 1.00 82.94 88 GLU A C 1
ATOM 711 O O . GLU A 1 88 ? -20.080 -9.040 -9.430 1.00 82.94 88 GLU A O 1
ATOM 716 N N . ASN A 1 89 ? -19.830 -9.854 -11.505 1.00 85.25 89 ASN A N 1
ATOM 717 C CA . ASN A 1 89 ? -19.146 -11.081 -11.093 1.00 85.25 89 ASN A CA 1
ATOM 718 C C . ASN A 1 89 ? -17.789 -10.783 -10.440 1.00 85.25 89 ASN A C 1
ATOM 720 O O . ASN A 1 89 ? -17.494 -11.320 -9.378 1.00 85.25 89 ASN A O 1
ATOM 724 N N . ILE A 1 90 ? -16.991 -9.865 -11.004 1.00 85.50 90 ILE A N 1
ATOM 725 C CA . ILE A 1 90 ? -15.724 -9.434 -10.384 1.00 85.50 90 ILE A CA 1
ATOM 726 C C . ILE A 1 90 ? -15.980 -8.750 -9.039 1.00 85.50 90 ILE A C 1
ATOM 728 O O . ILE A 1 90 ? -15.232 -8.968 -8.086 1.00 85.50 90 ILE A O 1
ATOM 732 N N . ALA A 1 91 ? -17.019 -7.916 -8.948 1.00 86.31 91 ALA A N 1
ATOM 733 C CA . ALA A 1 91 ? -17.389 -7.276 -7.692 1.00 86.31 91 ALA A CA 1
ATOM 734 C C . ALA A 1 91 ? -17.801 -8.315 -6.638 1.00 86.31 91 ALA A C 1
ATOM 736 O O . ALA A 1 91 ? -17.331 -8.228 -5.507 1.00 86.31 91 ALA A O 1
ATOM 737 N N . ALA A 1 92 ? -18.594 -9.319 -7.018 1.00 91.06 92 ALA A N 1
ATOM 738 C CA . ALA A 1 92 ? -19.019 -10.404 -6.140 1.00 91.06 92 ALA A CA 1
ATOM 739 C C . ALA A 1 92 ? -17.848 -11.301 -5.700 1.00 91.06 92 ALA A C 1
ATOM 741 O O . ALA A 1 92 ? -17.744 -11.648 -4.523 1.00 91.06 92 ALA A O 1
ATOM 742 N N . ASP A 1 93 ? -16.929 -11.637 -6.607 1.00 90.19 93 ASP A N 1
ATOM 743 C CA . ASP A 1 93 ? -15.717 -12.402 -6.293 1.00 90.19 93 ASP A CA 1
ATOM 744 C C . ASP A 1 93 ? -14.795 -11.619 -5.351 1.00 90.19 93 ASP A C 1
ATOM 746 O O . ASP A 1 93 ? -14.233 -12.173 -4.403 1.00 90.19 93 ASP A O 1
ATOM 750 N N . LEU A 1 94 ? -14.652 -10.309 -5.577 1.00 89.75 94 LEU A N 1
ATOM 751 C CA . LEU A 1 94 ? -13.878 -9.431 -4.706 1.00 89.75 94 LEU A CA 1
ATOM 752 C C . LEU A 1 94 ? -14.531 -9.294 -3.328 1.00 89.75 94 LEU A C 1
ATOM 754 O O . LEU A 1 94 ? -13.825 -9.361 -2.324 1.00 89.75 94 LEU A O 1
ATOM 758 N N . GLU A 1 95 ? -15.851 -9.112 -3.274 1.00 90.75 95 GLU A N 1
ATOM 759 C CA . GLU A 1 95 ? -16.623 -9.064 -2.031 1.00 90.75 95 GLU A CA 1
ATOM 760 C C . GLU A 1 95 ? -16.445 -10.369 -1.253 1.00 90.75 95 GLU A C 1
ATOM 762 O O . GLU A 1 95 ? -16.048 -10.333 -0.092 1.00 90.75 95 GLU A O 1
ATOM 767 N N . THR A 1 96 ? -16.555 -11.514 -1.930 1.00 92.38 96 THR A N 1
ATOM 768 C CA . THR A 1 96 ? -16.295 -12.837 -1.348 1.00 92.38 96 THR A CA 1
ATOM 769 C C . THR A 1 96 ? -14.867 -12.946 -0.807 1.00 92.38 96 THR A C 1
ATOM 771 O O . THR A 1 96 ? -14.668 -13.328 0.343 1.00 92.38 96 THR A O 1
ATOM 774 N N . ALA A 1 97 ? -13.848 -12.551 -1.575 1.00 88.00 97 ALA A N 1
ATOM 775 C CA . ALA A 1 97 ? -12.451 -12.621 -1.138 1.00 88.00 97 ALA A CA 1
ATOM 776 C C . ALA A 1 97 ? -12.135 -11.672 0.038 1.00 88.00 97 ALA A C 1
ATOM 778 O O . ALA A 1 97 ? -11.291 -11.970 0.894 1.00 88.00 97 ALA A O 1
ATOM 779 N N . VAL A 1 98 ? -12.787 -10.507 0.090 1.00 86.12 98 VAL A N 1
ATOM 780 C CA . VAL A 1 98 ? -12.681 -9.554 1.204 1.00 86.12 98 VAL A CA 1
ATOM 781 C C . VAL A 1 98 ? -13.394 -10.098 2.434 1.00 86.12 98 VAL A C 1
ATOM 783 O O . VAL A 1 98 ? -12.827 -10.043 3.528 1.00 86.12 98 VAL A O 1
ATOM 786 N N . ASP A 1 99 ? -14.583 -10.666 2.275 1.00 82.81 99 ASP A N 1
ATOM 787 C CA . ASP A 1 99 ? -15.336 -11.309 3.346 1.00 82.81 99 ASP A CA 1
ATOM 788 C C . ASP A 1 99 ? -14.573 -12.501 3.913 1.00 82.81 99 ASP A C 1
ATOM 790 O O . ASP A 1 99 ? -14.427 -12.613 5.127 1.00 82.81 99 ASP A O 1
ATOM 794 N N . GLU A 1 100 ? -13.971 -13.339 3.076 1.00 83.75 100 GLU A N 1
ATOM 795 C CA . GLU A 1 100 ? -13.117 -14.441 3.515 1.00 83.75 100 GLU A CA 1
ATOM 796 C C . GLU A 1 100 ? -11.894 -13.943 4.292 1.00 83.75 100 GLU A C 1
ATOM 798 O O . GLU A 1 100 ? -11.582 -14.468 5.365 1.00 83.75 100 GLU A O 1
ATOM 803 N N . ARG A 1 101 ? -11.208 -12.897 3.814 1.00 70.81 101 ARG A N 1
ATOM 804 C CA . ARG A 1 101 ? -10.051 -12.316 4.520 1.00 70.81 101 ARG A CA 1
ATOM 805 C C . ARG A 1 101 ? -10.436 -11.641 5.827 1.00 70.81 101 ARG A C 1
ATOM 807 O O . ARG A 1 101 ? -9.727 -11.786 6.823 1.00 70.81 101 ARG A O 1
ATOM 814 N N . THR A 1 102 ? -11.529 -10.889 5.843 1.00 68.00 102 THR A N 1
ATOM 815 C CA . THR A 1 102 ? -12.008 -10.202 7.047 1.00 68.00 102 THR A CA 1
ATOM 816 C C . THR A 1 102 ? -12.584 -11.189 8.049 1.00 68.00 102 THR A C 1
ATOM 818 O O . THR A 1 102 ? -12.332 -11.031 9.239 1.00 68.00 102 THR A O 1
ATOM 821 N N . THR A 1 103 ? -13.258 -12.244 7.594 1.00 63.34 103 THR A N 1
ATOM 822 C CA . THR A 1 103 ? -13.728 -13.347 8.436 1.00 63.34 103 THR A CA 1
ATOM 823 C C . THR A 1 103 ? -12.554 -14.148 8.976 1.00 63.34 103 THR A C 1
ATOM 825 O O . THR A 1 103 ? -12.535 -14.415 10.166 1.00 63.34 103 THR A O 1
ATOM 828 N N . SER A 1 104 ? -11.522 -14.436 8.181 1.00 60.62 104 SER A N 1
ATOM 829 C CA . SER A 1 104 ? -10.296 -15.095 8.662 1.00 60.62 104 SER A CA 1
ATOM 830 C C . SER A 1 104 ? -9.546 -14.237 9.688 1.00 60.62 104 SER A C 1
ATOM 832 O O . SER A 1 104 ? -9.039 -14.754 10.680 1.00 60.62 104 SER A O 1
ATOM 834 N N . ARG A 1 105 ? -9.514 -12.910 9.493 1.00 52.97 105 ARG A N 1
ATOM 835 C CA . ARG A 1 105 ? -8.945 -11.962 10.464 1.00 52.97 105 ARG A CA 1
ATOM 836 C C . ARG A 1 105 ? -9.790 -11.865 11.737 1.00 52.97 105 ARG A C 1
ATOM 838 O O . ARG A 1 105 ? -9.226 -11.805 12.821 1.00 52.97 105 ARG A O 1
ATOM 845 N N . ARG A 1 106 ? -11.123 -11.874 11.612 1.00 46.97 106 ARG A N 1
ATOM 846 C CA . ARG A 1 106 ? -12.072 -11.884 12.737 1.00 46.97 106 ARG A CA 1
ATOM 847 C C . ARG A 1 106 ? -12.101 -13.223 13.466 1.00 46.97 106 ARG A C 1
ATOM 849 O O . ARG A 1 106 ? -12.265 -13.219 14.665 1.00 46.97 106 ARG A O 1
ATOM 856 N N . GLN A 1 107 ? -11.910 -14.360 12.802 1.00 49.66 107 GLN A N 1
ATOM 857 C CA . GLN A 1 107 ? -11.927 -15.688 13.430 1.00 49.66 107 GLN A CA 1
ATOM 858 C C . GLN A 1 107 ? -10.754 -15.917 14.394 1.00 49.66 107 GLN A C 1
ATOM 860 O O . GLN A 1 107 ? -10.815 -16.848 15.195 1.00 49.66 107 GLN A O 1
ATOM 865 N N . LEU A 1 108 ? -9.723 -15.062 14.369 1.00 51.81 108 LEU A N 1
ATOM 866 C CA . LEU A 1 108 ? -8.698 -15.038 15.413 1.00 51.81 108 LEU A CA 1
ATOM 867 C C . LEU A 1 108 ? -9.245 -14.500 16.757 1.00 51.81 108 LEU A C 1
ATOM 869 O O . LEU A 1 108 ? -8.706 -14.833 17.808 1.00 51.81 108 LEU A O 1
ATOM 873 N N . GLU A 1 109 ? -10.352 -13.752 16.731 1.00 52.59 109 GLU A N 1
ATOM 874 C CA . GLU A 1 109 ? -11.111 -13.254 17.883 1.00 52.59 109 GLU A CA 1
ATOM 875 C C . GLU A 1 109 ? -12.513 -13.884 17.844 1.00 52.59 109 GLU A C 1
ATOM 877 O O . GLU A 1 109 ? -13.413 -13.419 17.145 1.00 52.59 109 GLU A O 1
ATOM 882 N N . SER A 1 110 ? -12.723 -15.008 18.542 1.00 55.09 110 SER A N 1
ATOM 883 C CA . SER A 1 110 ? -14.048 -15.647 18.547 1.00 55.09 110 SER A CA 1
ATOM 884 C C . SER A 1 110 ? -15.113 -14.612 18.939 1.00 55.09 110 SER A C 1
ATOM 886 O O . SER A 1 110 ? -14.908 -13.882 19.903 1.00 55.09 110 SER A O 1
ATOM 888 N N . LEU A 1 111 ? -16.242 -14.539 18.224 1.00 56.38 111 LEU A N 1
ATOM 889 C CA . LEU A 1 111 ? -17.324 -13.568 18.487 1.00 56.38 111 LEU A CA 1
ATOM 890 C C . LEU A 1 111 ? -17.774 -13.546 19.963 1.00 56.38 111 LEU A C 1
ATOM 892 O O . LEU A 1 111 ? -18.227 -12.522 20.459 1.00 56.38 111 LEU A O 1
ATOM 896 N N . ALA A 1 112 ? -17.592 -14.661 20.677 1.00 64.06 112 ALA A N 1
ATOM 897 C CA . ALA A 1 112 ? -17.827 -14.747 22.112 1.00 64.06 112 ALA A CA 1
ATOM 898 C C . ALA A 1 112 ? -16.861 -13.879 22.940 1.00 64.06 112 ALA A C 1
ATOM 900 O O . ALA A 1 112 ? -17.280 -13.303 23.934 1.00 64.06 112 ALA A O 1
ATOM 901 N N . ASP A 1 113 ? -15.592 -13.771 22.550 1.00 76.69 113 ASP A N 1
ATOM 902 C CA . ASP A 1 113 ? -14.558 -13.022 23.275 1.00 76.69 113 ASP A CA 1
ATOM 903 C C . ASP A 1 113 ? -14.787 -11.504 23.193 1.00 76.69 113 ASP A C 1
ATOM 905 O O . ASP A 1 113 ? -14.664 -10.806 24.196 1.00 76.69 113 ASP A O 1
ATOM 909 N N . GLU A 1 114 ? -15.227 -10.992 22.038 1.00 80.19 114 GLU A N 1
ATOM 910 C CA . GLU A 1 114 ? -15.614 -9.579 21.901 1.00 80.19 114 GLU A CA 1
ATOM 911 C C . GLU A 1 114 ? -16.881 -9.234 22.693 1.00 80.19 114 GLU A C 1
ATOM 913 O O . GLU A 1 114 ? -16.930 -8.201 23.366 1.00 80.19 114 GLU A O 1
ATOM 918 N N . ASP A 1 115 ? -17.881 -10.118 22.701 1.00 81.25 115 ASP A N 1
ATOM 919 C CA . ASP A 1 115 ? -19.081 -9.933 23.523 1.00 81.25 115 ASP A CA 1
ATOM 920 C C . ASP A 1 115 ? -18.764 -10.001 25.030 1.00 81.25 115 ASP A C 1
ATOM 922 O O . ASP A 1 115 ? -19.344 -9.253 25.826 1.00 81.25 115 ASP A O 1
ATOM 926 N N . ILE A 1 116 ? -17.834 -10.874 25.439 1.00 83.38 116 ILE A N 1
ATOM 927 C CA . ILE A 1 116 ? -17.342 -10.962 26.822 1.00 83.38 116 ILE A CA 1
ATOM 928 C C . ILE A 1 116 ? -16.589 -9.681 27.194 1.00 83.38 116 ILE A C 1
ATOM 930 O O . ILE A 1 116 ? -16.875 -9.096 28.243 1.00 83.38 116 ILE A O 1
ATOM 934 N N . PHE A 1 117 ? -15.683 -9.208 26.334 1.00 87.06 117 PHE A N 1
ATOM 935 C CA . PHE A 1 117 ? -14.950 -7.962 26.545 1.00 87.06 117 PHE A CA 1
ATOM 936 C C . PHE A 1 117 ? -15.896 -6.761 26.654 1.00 87.06 117 PHE A C 1
ATOM 938 O O . PHE A 1 117 ? -15.769 -5.961 27.582 1.00 87.06 117 PHE A O 1
ATOM 945 N N . GLY A 1 118 ? -16.894 -6.654 25.772 1.00 86.62 118 GLY A N 1
ATOM 946 C CA . GLY A 1 118 ? -17.883 -5.576 25.808 1.00 86.62 118 GLY A CA 1
ATOM 947 C C . GLY A 1 118 ? -18.689 -5.551 27.111 1.00 86.62 118 GLY A C 1
ATOM 948 O O . GLY A 1 118 ? -18.915 -4.484 27.689 1.00 86.62 118 GLY A O 1
ATOM 949 N N . GLN A 1 119 ? -19.076 -6.724 27.621 1.00 85.25 119 GLN A N 1
ATOM 950 C CA . GLN A 1 119 ? -19.767 -6.843 28.907 1.00 85.25 119 GLN A CA 1
ATOM 951 C C . GLN A 1 119 ? -18.868 -6.483 30.097 1.00 85.25 119 GLN A C 1
ATOM 953 O O . GLN A 1 119 ? -19.307 -5.748 30.984 1.00 85.25 119 GLN A O 1
ATOM 958 N N . ALA A 1 120 ? -17.626 -6.969 30.108 1.00 86.31 120 ALA A N 1
ATOM 959 C CA . ALA A 1 120 ? -16.633 -6.651 31.132 1.00 86.31 120 ALA A CA 1
ATOM 960 C C . ALA A 1 120 ? -16.339 -5.143 31.172 1.00 86.31 120 ALA A C 1
ATOM 962 O O . ALA A 1 120 ? -16.381 -4.507 32.227 1.00 86.31 120 ALA A O 1
ATOM 963 N N . TYR A 1 121 ? -16.146 -4.533 30.001 1.00 88.75 121 TYR A N 1
ATOM 964 C CA . TYR A 1 121 ? -15.935 -3.097 29.864 1.00 88.75 121 TYR A CA 1
ATOM 965 C C . TYR A 1 121 ? -17.109 -2.294 30.440 1.00 88.75 121 TYR A C 1
ATOM 967 O O . TYR A 1 121 ? -16.907 -1.390 31.253 1.00 88.75 121 TYR A O 1
ATOM 975 N N . ALA A 1 122 ? -18.348 -2.649 30.078 1.00 88.00 122 ALA A N 1
ATOM 976 C CA . ALA A 1 122 ? -19.543 -1.971 30.576 1.00 88.00 122 ALA A CA 1
ATOM 977 C C . ALA A 1 122 ? -19.677 -2.052 32.107 1.00 88.00 122 ALA A C 1
ATOM 979 O O . ALA A 1 122 ? -20.095 -1.076 32.736 1.00 88.00 122 ALA A O 1
ATOM 980 N N . ARG A 1 123 ? -19.294 -3.186 32.713 1.00 85.06 123 ARG A N 1
ATOM 981 C CA . ARG A 1 123 ? -19.270 -3.355 34.174 1.00 85.06 123 ARG A CA 1
ATOM 982 C C . ARG A 1 123 ? -18.208 -2.484 34.836 1.00 85.06 123 ARG A C 1
ATOM 984 O O . ARG A 1 123 ? -18.505 -1.848 35.843 1.00 85.06 123 ARG A O 1
ATOM 991 N N . ILE A 1 124 ? -17.010 -2.393 34.263 1.00 88.12 124 ILE A N 1
ATOM 992 C CA . ILE A 1 124 ? -15.916 -1.580 34.819 1.00 88.12 124 ILE A CA 1
ATOM 993 C C . ILE A 1 124 ? -16.221 -0.090 34.760 1.00 88.12 124 ILE A C 1
ATOM 995 O O . ILE A 1 124 ? -15.954 0.622 35.722 1.00 88.12 124 ILE A O 1
ATOM 999 N N . VAL A 1 125 ? -16.834 0.390 33.677 1.00 86.62 125 VAL A N 1
ATOM 1000 C CA . VAL A 1 125 ? -17.262 1.797 33.571 1.00 86.62 125 VAL A CA 1
ATOM 1001 C C . VAL A 1 125 ? -18.244 2.174 34.689 1.00 86.62 125 VAL A C 1
ATOM 1003 O O . VAL A 1 125 ? -18.287 3.327 35.114 1.00 86.62 125 VAL A O 1
ATOM 1006 N N . GLN A 1 126 ? -19.023 1.209 35.183 1.00 84.88 126 GLN A N 1
ATOM 1007 C CA . GLN A 1 126 ? -19.966 1.394 36.288 1.00 84.88 126 GLN A CA 1
ATOM 1008 C C . GLN A 1 126 ? -19.362 1.072 37.664 1.00 84.88 126 GLN A C 1
ATOM 1010 O O . GLN A 1 126 ? -20.016 1.301 38.683 1.00 84.88 126 GLN A O 1
ATOM 1015 N N . SER A 1 127 ? -18.145 0.529 37.716 1.00 86.00 127 SER A N 1
ATOM 1016 C CA . SER A 1 127 ? -17.496 0.108 38.954 1.00 86.00 127 SER A CA 1
ATOM 1017 C C . SER A 1 127 ? -16.635 1.223 39.556 1.00 86.00 127 SER A C 1
ATOM 1019 O O . SER A 1 127 ? -16.375 2.262 38.946 1.00 86.00 127 SER A O 1
ATOM 1021 N N . ALA A 1 128 ? -16.148 0.992 40.776 1.00 83.69 128 ALA A N 1
ATOM 1022 C CA . ALA A 1 128 ? -15.216 1.899 41.447 1.00 83.69 128 ALA A CA 1
ATOM 1023 C C . ALA A 1 128 ? -13.851 2.020 40.730 1.00 83.69 128 ALA A C 1
ATOM 1025 O O . ALA A 1 128 ? -13.097 2.946 41.012 1.00 83.69 128 ALA A O 1
ATOM 1026 N N . THR A 1 129 ? -13.552 1.117 39.790 1.00 87.44 129 THR A N 1
ATOM 1027 C CA . THR A 1 129 ? -12.283 1.030 39.046 1.00 87.44 129 THR A CA 1
ATOM 1028 C C . THR A 1 129 ? -12.306 1.844 37.741 1.00 87.44 129 THR A C 1
ATOM 1030 O O . THR A 1 129 ? -11.303 1.929 37.035 1.00 87.44 129 THR A O 1
ATOM 1033 N N . ALA A 1 130 ? -13.425 2.503 37.413 1.00 88.69 130 ALA A N 1
ATOM 1034 C CA . ALA A 1 130 ? -13.546 3.343 36.219 1.00 88.69 130 ALA A CA 1
ATOM 1035 C C . ALA A 1 130 ? -12.479 4.451 36.151 1.00 88.69 130 ALA A C 1
ATOM 1037 O O . ALA A 1 130 ? -12.008 4.794 35.068 1.00 88.69 130 ALA A O 1
ATOM 1038 N N . MET A 1 131 ? -12.066 4.997 37.301 1.00 90.31 131 MET A N 1
ATOM 1039 C CA . MET A 1 131 ? -11.028 6.028 37.347 1.00 90.31 131 MET A CA 1
ATOM 1040 C C . MET A 1 131 ? -9.667 5.497 36.879 1.00 90.31 131 MET A C 1
ATOM 1042 O O . MET A 1 131 ? -8.967 6.191 36.147 1.00 90.31 131 MET A O 1
ATOM 1046 N N . ASP A 1 132 ? -9.317 4.263 37.238 1.00 90.62 132 ASP A N 1
ATOM 1047 C CA . ASP A 1 132 ? -8.053 3.635 36.840 1.00 90.62 132 ASP A CA 1
ATOM 1048 C C . ASP A 1 132 ? -8.034 3.371 35.324 1.00 90.62 132 ASP A C 1
ATOM 1050 O O . ASP A 1 132 ? -7.031 3.621 34.655 1.00 90.62 132 ASP A O 1
ATOM 1054 N N . LEU A 1 133 ? -9.182 2.983 34.751 1.00 90.25 133 LEU A N 1
ATOM 1055 C CA . LEU A 1 133 ? -9.364 2.864 33.300 1.00 90.25 133 LEU A CA 1
ATOM 1056 C C . LEU A 1 133 ? -9.196 4.215 32.582 1.00 90.25 133 LEU A C 1
ATOM 1058 O O . LEU A 1 133 ? -8.620 4.275 31.498 1.00 90.25 133 LEU A O 1
ATOM 1062 N N . VAL A 1 134 ? -9.686 5.309 33.174 1.00 90.62 134 VAL A N 1
ATOM 1063 C CA . VAL A 1 134 ? -9.525 6.669 32.628 1.00 90.62 134 VAL A CA 1
ATOM 1064 C C . VAL A 1 134 ? -8.073 7.143 32.729 1.00 90.62 134 VAL A C 1
ATOM 1066 O O . VAL A 1 134 ? -7.574 7.785 31.805 1.00 90.62 134 VAL A O 1
ATOM 1069 N N . GLN A 1 135 ? -7.371 6.819 33.817 1.00 92.50 135 GLN A N 1
ATOM 1070 C CA . GLN A 1 135 ? -5.948 7.138 33.973 1.00 92.50 135 GLN A CA 1
ATOM 1071 C C . GLN A 1 135 ? -5.092 6.400 32.946 1.00 92.50 135 GLN A C 1
ATOM 1073 O O . GLN A 1 135 ? -4.184 6.999 32.365 1.00 92.50 135 GLN A O 1
ATOM 1078 N N . LEU A 1 136 ? -5.415 5.132 32.679 1.00 92.44 136 LEU A N 1
ATOM 1079 C CA . LEU A 1 136 ? -4.777 4.372 31.614 1.00 92.44 136 LEU A CA 1
ATOM 1080 C C . LEU A 1 136 ? -4.975 5.070 30.256 1.00 92.44 136 LEU A C 1
ATOM 1082 O O . LEU A 1 136 ? -3.998 5.228 29.524 1.00 92.44 136 LEU A O 1
ATOM 1086 N N . GLU A 1 137 ? -6.175 5.592 29.971 1.00 91.69 137 GLU A N 1
ATOM 1087 C CA . GLU A 1 137 ? -6.501 6.225 28.670 1.00 91.69 137 GLU A CA 1
ATOM 1088 C C . GLU A 1 137 ? -5.689 7.482 28.514 1.00 91.69 137 GLU A C 1
ATOM 1090 O O . GLU A 1 137 ? -5.049 7.722 27.494 1.00 91.69 137 GLU A O 1
ATOM 1095 N N . HIS A 1 138 ? -5.695 8.277 29.578 1.00 93.81 138 HIS A N 1
ATOM 1096 C CA . HIS A 1 138 ? -4.965 9.515 29.623 1.00 93.81 138 HIS A CA 1
ATOM 1097 C C . HIS A 1 138 ? -3.464 9.280 29.424 1.00 93.81 138 HIS A C 1
ATOM 1099 O O . HIS A 1 138 ? -2.840 10.010 28.656 1.00 93.81 138 HIS A O 1
ATOM 1105 N N . SER A 1 139 ? -2.892 8.241 30.043 1.00 95.12 139 SER A N 1
ATOM 1106 C CA . SER A 1 139 ? -1.469 7.925 29.887 1.00 95.12 139 SER A CA 1
ATOM 1107 C C . SER A 1 139 ? -1.100 7.599 28.433 1.00 95.12 139 SER A C 1
ATOM 1109 O O . SER A 1 139 ? -0.128 8.147 27.910 1.00 95.12 139 SER A O 1
ATOM 1111 N N . PHE A 1 140 ? -1.913 6.789 27.744 1.00 95.44 140 PHE A N 1
ATOM 1112 C CA . PHE A 1 140 ? -1.687 6.444 26.339 1.00 95.44 140 PHE A CA 1
ATOM 1113 C C . PHE A 1 140 ? -1.979 7.611 25.398 1.00 95.44 140 PHE A C 1
ATOM 1115 O O . PHE A 1 140 ? -1.231 7.809 24.445 1.00 95.44 140 PHE A O 1
ATOM 1122 N N . ALA A 1 141 ? -3.002 8.421 25.675 1.00 93.06 141 ALA A N 1
ATOM 1123 C CA . ALA A 1 141 ? -3.298 9.623 24.902 1.00 93.06 141 ALA A CA 1
ATOM 1124 C C . ALA A 1 141 ? -2.126 10.614 24.941 1.00 93.06 141 ALA A C 1
ATOM 1126 O O . ALA A 1 141 ? -1.715 11.116 23.898 1.00 93.06 141 ALA A O 1
ATOM 1127 N N . VAL A 1 142 ? -1.540 10.843 26.123 1.00 95.38 142 VAL A N 1
ATOM 1128 C CA . VAL A 1 142 ? -0.338 11.677 26.264 1.00 95.38 142 VAL A CA 1
ATOM 1129 C C . VAL A 1 142 ? 0.840 11.058 25.512 1.00 95.38 142 VAL A C 1
ATOM 1131 O O . VAL A 1 142 ? 1.496 11.764 24.753 1.00 95.38 142 VAL A O 1
ATOM 1134 N N . ALA A 1 143 ? 1.086 9.752 25.655 1.00 94.94 143 ALA A N 1
ATOM 1135 C CA . ALA A 1 143 ? 2.185 9.080 24.959 1.00 94.94 143 ALA A CA 1
ATOM 1136 C C . ALA A 1 143 ? 2.045 9.158 23.423 1.00 94.94 143 ALA A C 1
ATOM 1138 O O . ALA A 1 143 ? 2.989 9.522 22.724 1.00 94.94 143 ALA A O 1
ATOM 1139 N N . VAL A 1 144 ? 0.856 8.891 22.881 1.00 94.19 144 VAL A N 1
ATOM 1140 C CA . VAL A 1 144 ? 0.588 8.984 21.438 1.00 94.19 144 VAL A CA 1
ATOM 1141 C C . VAL A 1 144 ? 0.731 10.424 20.944 1.00 94.19 144 VAL A C 1
ATOM 1143 O O . VAL A 1 144 ? 1.341 10.645 19.899 1.00 94.19 144 VAL A O 1
ATOM 1146 N N . GLU A 1 145 ? 0.235 11.411 21.691 1.00 94.31 145 GLU A N 1
ATOM 1147 C CA . GLU A 1 145 ? 0.421 12.824 21.346 1.00 94.31 145 GLU A CA 1
ATOM 1148 C C . GLU A 1 145 ? 1.910 13.204 21.337 1.00 94.31 145 GLU A C 1
ATOM 1150 O O . GLU A 1 145 ? 2.374 13.879 20.414 1.00 94.31 145 GLU A O 1
ATOM 1155 N N . THR A 1 146 ? 2.701 12.724 22.305 1.00 95.69 146 THR A N 1
ATOM 1156 C CA . THR A 1 146 ? 4.153 12.963 22.311 1.00 95.69 146 THR A CA 1
ATOM 1157 C C . THR A 1 146 ? 4.832 12.381 21.071 1.00 95.69 146 THR A C 1
ATOM 1159 O O . THR A 1 146 ? 5.569 13.094 20.399 1.00 95.69 146 THR A O 1
ATOM 1162 N N . GLU A 1 147 ? 4.500 11.154 20.668 1.00 94.38 147 GLU A N 1
ATOM 1163 C CA . GLU A 1 147 ? 5.042 10.536 19.448 1.00 94.38 147 GLU A CA 1
ATOM 1164 C C . GLU A 1 147 ? 4.630 11.294 18.174 1.00 94.38 147 GLU A C 1
ATOM 1166 O O . GLU A 1 147 ? 5.439 11.515 17.272 1.00 94.38 147 GLU A O 1
ATOM 1171 N N . ILE A 1 148 ? 3.377 11.756 18.094 1.00 93.94 148 ILE A N 1
ATOM 1172 C CA . ILE A 1 148 ? 2.884 12.548 16.957 1.00 93.94 148 ILE A CA 1
ATOM 1173 C C . ILE A 1 148 ? 3.602 13.899 16.878 1.00 93.94 148 ILE A C 1
ATOM 1175 O O . ILE A 1 148 ? 3.960 14.351 15.786 1.00 93.94 148 ILE A O 1
ATOM 1179 N N . THR A 1 149 ? 3.804 14.565 18.015 1.00 96.38 149 THR A N 1
ATOM 1180 C CA . THR A 1 149 ? 4.503 15.856 18.063 1.00 96.38 149 THR A CA 1
ATOM 1181 C C . THR A 1 149 ? 5.990 15.711 17.738 1.00 96.38 149 THR A C 1
ATOM 1183 O O . THR A 1 149 ? 6.526 16.541 17.001 1.00 96.38 149 THR A O 1
ATOM 1186 N N . GLU A 1 150 ? 6.647 14.643 18.196 1.00 95.62 150 GLU A N 1
ATOM 1187 C CA . GLU A 1 150 ? 8.032 14.329 17.833 1.00 95.62 150 GLU A CA 1
ATOM 1188 C C . GLU A 1 150 ? 8.177 14.009 16.346 1.00 95.62 150 GLU A C 1
ATOM 1190 O O . GLU A 1 150 ? 9.050 14.580 15.691 1.00 95.62 150 GLU A O 1
ATOM 1195 N N . ARG A 1 151 ? 7.273 13.199 15.781 1.00 96.81 151 ARG A N 1
ATOM 1196 C CA . ARG A 1 151 ? 7.212 12.950 14.335 1.00 96.81 151 ARG A CA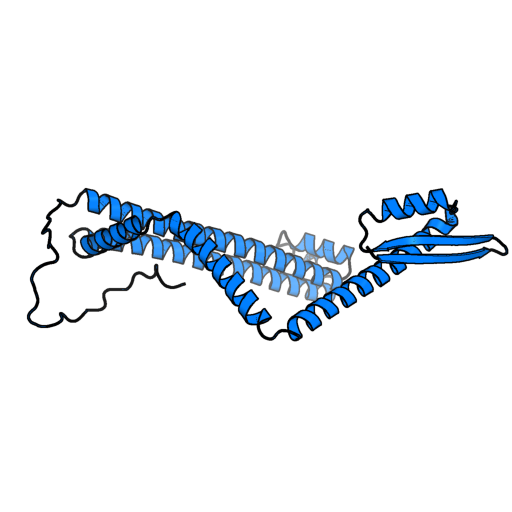 1
ATOM 1197 C C . ARG A 1 151 ? 7.115 14.253 13.548 1.00 96.81 151 ARG A C 1
ATOM 1199 O O . ARG A 1 151 ? 7.868 14.446 12.596 1.00 96.81 151 ARG A O 1
ATOM 1206 N N . LYS A 1 152 ? 6.181 15.138 13.918 1.00 95.56 152 LYS A N 1
ATOM 1207 C CA . LYS A 1 152 ? 5.999 16.433 13.242 1.00 95.56 152 LYS A CA 1
ATOM 1208 C C . LYS A 1 152 ? 7.282 17.255 13.292 1.00 95.56 152 LYS A C 1
ATOM 1210 O O . LYS A 1 152 ? 7.746 17.695 12.247 1.00 95.56 152 LYS A O 1
ATOM 1215 N N . ARG A 1 153 ? 7.893 17.381 14.475 1.00 96.38 153 ARG A N 1
ATOM 1216 C CA . ARG A 1 153 ? 9.165 18.096 14.653 1.00 96.38 153 ARG A CA 1
ATOM 1217 C C . ARG A 1 153 ? 10.270 17.515 13.766 1.00 96.38 153 ARG A C 1
ATOM 1219 O O . ARG A 1 153 ? 10.924 18.262 13.051 1.00 96.38 153 ARG A O 1
ATOM 1226 N N . ALA A 1 154 ? 10.448 16.195 13.776 1.00 93.69 154 ALA A N 1
ATOM 1227 C CA . ALA A 1 154 ? 11.498 15.528 13.012 1.00 93.69 154 ALA A CA 1
ATOM 1228 C C . ALA A 1 154 ? 11.329 15.714 11.493 1.00 93.69 154 ALA A C 1
ATOM 1230 O O . ALA A 1 154 ? 12.300 16.001 10.793 1.00 93.69 154 ALA A O 1
ATOM 1231 N N . LEU A 1 155 ? 10.098 15.598 10.983 1.00 93.81 155 LEU A N 1
ATOM 1232 C CA . LEU A 1 155 ? 9.803 15.820 9.564 1.00 93.81 155 LEU A CA 1
ATOM 1233 C C . LEU A 1 155 ? 9.972 17.294 9.166 1.00 93.81 155 LEU A C 1
ATOM 1235 O O . LEU A 1 155 ? 10.516 17.578 8.098 1.00 93.81 155 LEU A O 1
ATOM 1239 N N . GLU A 1 156 ? 9.556 18.232 10.021 1.00 93.94 156 GLU A N 1
ATOM 1240 C CA . GLU A 1 156 ? 9.773 19.666 9.804 1.00 93.94 156 GLU A CA 1
ATOM 1241 C C . GLU A 1 156 ? 11.260 20.025 9.773 1.00 93.94 156 GLU A C 1
ATOM 1243 O O . GLU A 1 156 ? 11.682 20.824 8.939 1.00 93.94 156 GLU A O 1
ATOM 1248 N N . ASP A 1 157 ? 12.067 19.449 10.661 1.00 90.62 157 ASP A N 1
ATOM 1249 C CA . ASP A 1 157 ? 13.504 19.715 10.705 1.00 90.62 157 ASP A CA 1
ATOM 1250 C C . ASP A 1 157 ? 14.210 19.167 9.460 1.00 90.62 157 ASP A C 1
ATOM 1252 O O . ASP A 1 157 ? 15.025 19.872 8.860 1.00 90.62 157 ASP A O 1
ATOM 1256 N N . LEU A 1 158 ? 13.826 17.977 8.987 1.00 89.50 158 LEU A N 1
ATOM 1257 C CA . LEU A 1 158 ? 14.324 17.416 7.727 1.00 89.50 158 LEU A CA 1
ATOM 1258 C C . LEU A 1 158 ? 13.941 18.315 6.534 1.00 89.50 158 LEU A C 1
ATOM 1260 O O . LEU A 1 158 ? 14.780 18.627 5.685 1.00 89.50 158 LEU A O 1
ATOM 1264 N N . GLN A 1 159 ? 12.707 18.826 6.507 1.00 89.25 159 GLN A N 1
ATOM 1265 C CA . GLN A 1 159 ? 12.253 19.771 5.485 1.00 89.25 159 GLN A CA 1
ATOM 1266 C C . GLN A 1 159 ? 13.029 21.097 5.521 1.00 89.25 159 GLN A C 1
ATOM 1268 O O . GLN A 1 159 ? 13.448 21.587 4.471 1.00 89.25 159 GLN A O 1
ATOM 1273 N N . LYS A 1 160 ? 13.274 21.673 6.705 1.00 87.31 160 LYS A N 1
ATOM 1274 C CA . LYS A 1 160 ? 14.093 22.891 6.852 1.00 87.31 160 LYS A CA 1
ATOM 1275 C C . LYS A 1 160 ? 15.510 22.668 6.335 1.00 87.31 160 LYS A C 1
ATOM 1277 O O . LYS A 1 160 ? 16.020 23.508 5.597 1.00 87.31 160 LYS A O 1
ATOM 1282 N N . MET A 1 161 ? 16.125 21.535 6.676 1.00 82.38 161 MET A N 1
ATOM 1283 C CA . MET A 1 161 ? 17.465 21.189 6.201 1.00 82.38 161 MET A CA 1
ATOM 1284 C C . MET A 1 161 ? 17.521 21.087 4.676 1.00 82.38 161 MET A C 1
ATOM 1286 O O . MET A 1 161 ? 18.447 21.619 4.065 1.00 82.38 161 MET A O 1
ATOM 1290 N N . HIS A 1 162 ? 16.507 20.489 4.047 1.00 82.94 162 HIS A N 1
ATOM 1291 C CA . HIS A 1 162 ? 16.419 20.430 2.589 1.00 82.94 162 HIS A CA 1
ATOM 1292 C C . HIS A 1 162 ? 16.252 21.809 1.940 1.00 82.94 162 HIS A C 1
ATOM 1294 O O . HIS A 1 162 ? 16.900 22.088 0.932 1.00 82.94 162 HIS A O 1
ATOM 1300 N N . VAL A 1 163 ? 15.436 22.695 2.523 1.00 81.31 163 VAL A N 1
ATOM 1301 C CA . VAL A 1 163 ? 15.285 24.078 2.038 1.00 81.31 163 VAL A CA 1
ATOM 1302 C C . VAL A 1 163 ? 16.607 24.835 2.144 1.00 81.31 163 VAL A C 1
ATOM 1304 O O . VAL A 1 163 ? 17.012 25.484 1.179 1.00 81.31 163 VAL A O 1
ATOM 1307 N N . ILE A 1 164 ? 17.302 24.731 3.281 1.00 79.56 164 ILE A N 1
ATOM 1308 C CA . ILE A 1 164 ? 18.617 25.354 3.484 1.00 79.56 164 ILE A CA 1
ATOM 1309 C C . ILE A 1 164 ? 19.600 24.840 2.438 1.00 79.56 164 ILE A C 1
ATOM 1311 O O . ILE A 1 164 ? 20.277 25.637 1.793 1.00 79.56 164 ILE A O 1
ATOM 1315 N N . HIS A 1 165 ? 19.659 23.525 2.237 1.00 73.56 165 HIS A N 1
ATOM 1316 C CA . HIS A 1 165 ? 20.617 22.940 1.315 1.00 73.56 165 HIS A CA 1
ATOM 1317 C C . HIS A 1 165 ? 20.300 23.288 -0.148 1.00 73.56 165 HIS A C 1
ATOM 1319 O O . HIS A 1 165 ? 21.185 23.747 -0.864 1.00 73.56 165 HIS A O 1
ATOM 1325 N N . SER A 1 166 ? 19.037 23.214 -0.567 1.00 75.69 166 SER A N 1
ATOM 1326 C CA . SER A 1 166 ? 18.611 23.648 -1.907 1.00 75.69 166 SER A CA 1
ATOM 1327 C C . SER A 1 166 ? 18.918 25.132 -2.153 1.00 75.69 166 SER A C 1
ATOM 1329 O O . SER A 1 166 ? 19.383 25.511 -3.227 1.00 75.69 166 SER A O 1
ATOM 1331 N N . THR A 1 167 ? 18.729 25.975 -1.134 1.00 75.31 167 THR A N 1
ATOM 1332 C CA . THR A 1 167 ? 19.073 27.404 -1.189 1.00 75.31 167 THR A CA 1
ATOM 1333 C C . THR A 1 167 ? 20.587 27.603 -1.295 1.00 75.31 167 THR A C 1
ATOM 1335 O O . THR A 1 167 ? 21.047 28.393 -2.115 1.00 75.31 167 THR A O 1
ATOM 1338 N N . LEU A 1 168 ? 21.380 26.861 -0.516 1.00 72.19 168 LEU A N 1
ATOM 1339 C CA . LEU A 1 168 ? 22.843 26.900 -0.561 1.00 72.19 168 LEU A CA 1
ATOM 1340 C C . LEU A 1 168 ? 23.383 26.515 -1.948 1.00 72.19 168 LEU A C 1
ATOM 1342 O O . LEU A 1 168 ? 24.280 27.187 -2.450 1.00 72.19 168 LEU A O 1
ATOM 1346 N N . MET A 1 169 ? 22.816 25.482 -2.584 1.00 69.25 169 MET A N 1
ATOM 1347 C CA . MET A 1 169 ? 23.191 25.075 -3.947 1.00 69.25 169 MET A CA 1
ATOM 1348 C C . MET A 1 169 ? 23.006 26.226 -4.941 1.00 69.25 169 MET A C 1
ATOM 1350 O O . MET A 1 169 ? 23.902 26.503 -5.740 1.00 69.25 169 MET A O 1
ATOM 1354 N N . LEU A 1 170 ? 21.884 26.947 -4.839 1.00 69.56 170 LEU A N 1
ATOM 1355 C CA . LEU A 1 170 ? 21.625 28.132 -5.652 1.00 69.56 170 LEU A CA 1
ATOM 1356 C C . LEU A 1 170 ? 22.689 29.215 -5.403 1.00 69.56 170 LEU A C 1
ATOM 1358 O O . LEU A 1 170 ? 23.263 29.748 -6.349 1.00 69.56 170 LEU A O 1
ATOM 1362 N N . TYR A 1 171 ? 23.014 29.508 -4.139 1.00 70.12 171 TYR A N 1
ATOM 1363 C CA . TYR A 1 171 ? 24.040 30.501 -3.797 1.00 70.12 171 TYR A CA 1
ATOM 1364 C C . TYR A 1 171 ? 25.437 30.140 -4.324 1.00 70.12 171 TYR A C 1
ATOM 1366 O O . TYR A 1 171 ? 26.113 31.014 -4.867 1.00 70.12 171 TYR A O 1
ATOM 1374 N N . ILE A 1 172 ? 25.862 28.876 -4.212 1.00 66.00 172 ILE A N 1
ATOM 1375 C CA . ILE A 1 172 ? 27.167 28.410 -4.718 1.00 66.00 172 ILE A CA 1
ATOM 1376 C C . ILE A 1 172 ? 27.250 28.566 -6.244 1.00 66.00 172 ILE A C 1
ATOM 1378 O O . ILE A 1 172 ? 28.293 28.963 -6.762 1.00 66.00 172 ILE A O 1
ATOM 1382 N N . GLN A 1 173 ? 26.148 28.330 -6.963 1.00 65.00 173 GLN A N 1
ATOM 1383 C CA . GLN A 1 173 ? 26.089 28.515 -8.415 1.00 65.00 173 GLN A CA 1
ATOM 1384 C C . GLN A 1 173 ? 26.264 29.980 -8.844 1.00 65.00 173 GLN A C 1
ATOM 1386 O O . GLN A 1 173 ? 26.898 30.243 -9.865 1.00 65.00 173 GLN A O 1
ATOM 1391 N N . PHE A 1 174 ? 25.731 30.936 -8.078 1.00 68.00 174 PHE A N 1
ATOM 1392 C CA . PHE A 1 174 ? 25.852 32.364 -8.395 1.00 68.00 174 PHE A CA 1
ATOM 1393 C C . PHE A 1 174 ? 27.132 33.016 -7.844 1.00 68.00 174 PHE A C 1
ATOM 1395 O O . PHE A 1 174 ? 27.553 34.042 -8.375 1.00 68.00 174 PHE A O 1
ATOM 1402 N N . MET A 1 175 ? 27.759 32.444 -6.807 1.00 65.50 175 MET A N 1
ATOM 1403 C CA . MET A 1 175 ? 28.952 32.990 -6.144 1.00 65.50 175 MET A CA 1
ATOM 1404 C C . MET A 1 175 ? 29.935 31.873 -5.718 1.00 65.50 175 MET A C 1
ATOM 1406 O O . MET A 1 175 ? 29.980 31.500 -4.543 1.00 65.50 175 MET A O 1
ATOM 1410 N N . PRO A 1 176 ? 30.791 31.370 -6.629 1.00 60.53 176 PRO A N 1
ATOM 1411 C CA . PRO A 1 176 ? 31.676 30.226 -6.364 1.00 60.53 176 PRO A CA 1
ATOM 1412 C C . PRO A 1 176 ? 32.816 30.499 -5.360 1.00 60.53 176 PRO A C 1
ATOM 1414 O O . PRO A 1 176 ? 33.509 29.569 -4.970 1.00 60.53 176 PRO A O 1
ATOM 1417 N N . GLY A 1 177 ? 33.023 31.750 -4.927 1.00 57.84 177 GLY A N 1
ATOM 1418 C CA . GLY A 1 177 ? 34.069 32.138 -3.964 1.00 57.84 177 GLY A CA 1
ATOM 1419 C C . GLY A 1 177 ? 33.644 32.152 -2.488 1.00 57.84 177 GLY A C 1
ATOM 1420 O O . GLY A 1 177 ? 34.430 32.558 -1.639 1.00 57.84 177 GLY A O 1
ATOM 1421 N N . VAL A 1 178 ? 32.402 31.769 -2.166 1.00 57.81 178 VAL A N 1
ATOM 1422 C CA . VAL A 1 178 ? 31.846 31.816 -0.792 1.00 57.81 178 VAL A CA 1
ATOM 1423 C C . VAL A 1 178 ? 32.054 30.499 -0.023 1.00 57.81 178 VAL A C 1
ATOM 1425 O O . VAL A 1 178 ? 31.859 30.447 1.193 1.00 57.81 178 VAL A O 1
ATOM 1428 N N . THR A 1 179 ? 32.509 29.441 -0.699 1.00 53.16 179 THR A N 1
ATOM 1429 C CA . THR A 1 179 ? 32.709 28.098 -0.125 1.00 53.16 179 THR A CA 1
ATOM 1430 C C . THR A 1 179 ? 33.628 28.086 1.097 1.00 53.16 179 THR A C 1
ATOM 1432 O O . THR A 1 179 ? 33.378 27.324 2.027 1.00 53.16 179 THR A O 1
ATOM 1435 N N . ASP A 1 180 ? 34.611 28.987 1.163 1.00 51.19 180 ASP A N 1
ATOM 1436 C CA . ASP A 1 180 ? 35.588 29.040 2.261 1.00 51.19 180 ASP A CA 1
ATOM 1437 C C . ASP A 1 180 ? 35.013 29.618 3.568 1.00 51.19 180 ASP A C 1
ATOM 1439 O O . ASP A 1 180 ? 35.613 29.475 4.632 1.00 51.19 180 ASP A O 1
ATOM 1443 N N . THR A 1 181 ? 33.840 30.266 3.519 1.00 51.72 181 THR A N 1
ATOM 1444 C CA . THR A 1 181 ? 33.229 30.923 4.694 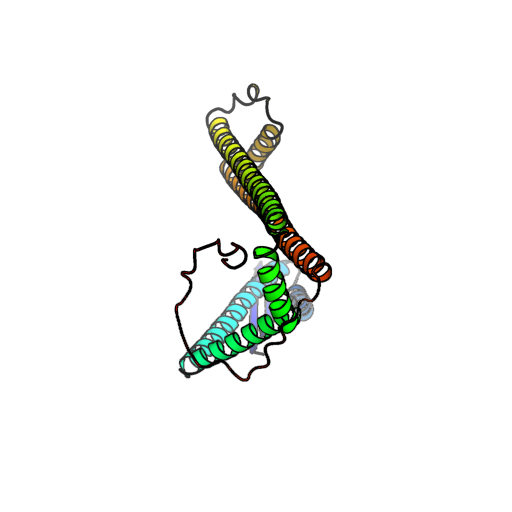1.00 51.72 181 THR A CA 1
ATOM 1445 C C . THR A 1 181 ? 32.134 30.072 5.351 1.00 51.72 181 THR A C 1
ATOM 1447 O O . THR A 1 181 ? 31.780 30.308 6.504 1.00 51.72 181 THR A O 1
ATOM 1450 N N . ILE A 1 182 ? 31.611 29.048 4.667 1.00 53.25 182 ILE A N 1
ATOM 1451 C CA . ILE A 1 182 ? 30.510 28.203 5.163 1.00 53.25 182 ILE A CA 1
ATOM 1452 C C . ILE A 1 182 ? 31.076 26.882 5.707 1.00 53.25 182 ILE A C 1
ATOM 1454 O O . ILE A 1 182 ? 30.763 25.791 5.244 1.00 53.25 182 ILE A O 1
ATOM 1458 N N . SER A 1 183 ? 31.941 26.984 6.715 1.00 50.72 183 SER A N 1
ATOM 1459 C CA . SER A 1 183 ? 32.454 25.839 7.475 1.00 50.72 183 SER A CA 1
ATOM 1460 C C . SER A 1 183 ? 31.636 25.665 8.755 1.00 50.72 183 SER A C 1
ATOM 1462 O O . SER A 1 183 ? 32.068 26.069 9.833 1.00 50.72 183 SER A O 1
ATOM 1464 N N . CYS A 1 184 ? 30.403 25.153 8.651 1.00 45.22 184 CYS A N 1
ATOM 1465 C CA . CYS A 1 184 ? 29.583 24.912 9.852 1.00 45.22 184 CYS A CA 1
ATOM 1466 C C . CYS A 1 184 ? 28.706 23.652 9.845 1.00 45.22 184 CYS A C 1
ATOM 1468 O O . CYS A 1 184 ? 28.168 23.322 10.895 1.00 45.22 184 CYS A O 1
ATOM 1470 N N . HIS A 1 185 ? 28.544 22.919 8.741 1.00 48.31 185 HIS A N 1
ATOM 1471 C CA . HIS A 1 185 ? 27.729 21.700 8.764 1.00 48.31 185 HIS A CA 1
ATOM 1472 C C . HIS A 1 185 ? 28.402 20.568 7.994 1.00 48.31 185 HIS A C 1
ATOM 1474 O O . HIS A 1 185 ? 28.768 20.732 6.835 1.00 48.31 185 HIS A O 1
ATOM 1480 N N . GLN A 1 186 ? 28.503 19.406 8.645 1.00 52.09 186 GLN A N 1
ATOM 1481 C CA . GLN A 1 186 ? 29.056 18.141 8.134 1.00 52.09 186 GLN A CA 1
ATOM 1482 C C . GLN A 1 186 ? 28.486 17.721 6.763 1.00 52.09 186 GLN A C 1
ATOM 1484 O O . GLN A 1 186 ? 29.119 16.966 6.038 1.00 52.09 186 GLN A O 1
ATOM 1489 N N . ASN A 1 187 ? 27.332 18.273 6.377 1.00 54.06 187 ASN A N 1
ATOM 1490 C CA . ASN A 1 187 ? 26.656 17.988 5.115 1.00 54.06 187 ASN A CA 1
ATOM 1491 C C . ASN A 1 187 ? 26.996 18.964 3.971 1.00 54.06 187 ASN A C 1
ATOM 1493 O O . ASN A 1 187 ? 26.558 18.730 2.857 1.00 54.06 187 ASN A O 1
ATOM 1497 N N . VAL A 1 188 ? 27.768 20.042 4.175 1.00 55.50 188 VAL A N 1
ATOM 1498 C CA . VAL A 1 188 ? 28.150 20.958 3.071 1.00 55.50 188 VAL A CA 1
ATOM 1499 C C . VAL A 1 188 ? 29.212 20.325 2.162 1.00 55.50 188 VAL A C 1
ATOM 1501 O O . VAL A 1 188 ? 29.170 20.485 0.943 1.00 55.50 188 VAL A O 1
ATOM 1504 N N . GLU A 1 189 ? 30.116 19.527 2.727 1.00 58.06 189 GLU A N 1
ATOM 1505 C CA . GLU A 1 189 ? 31.211 18.865 2.006 1.00 58.06 189 GLU A CA 1
ATOM 1506 C C . GLU A 1 189 ? 30.705 17.796 1.019 1.00 58.06 189 GLU A C 1
ATOM 1508 O O . GLU A 1 189 ? 31.162 17.720 -0.123 1.00 58.06 189 GLU A O 1
ATOM 1513 N N . GLU A 1 190 ? 29.677 17.035 1.408 1.00 60.00 190 GLU A N 1
ATOM 1514 C CA . GLU A 1 190 ? 29.013 16.066 0.528 1.00 60.00 190 GLU A CA 1
ATOM 1515 C C . GLU A 1 190 ? 28.360 16.758 -0.677 1.00 60.00 190 GLU A C 1
ATOM 1517 O O . GLU A 1 190 ? 28.377 16.264 -1.804 1.00 60.00 190 GLU A O 1
ATOM 1522 N N . THR A 1 191 ? 27.842 17.958 -0.460 1.00 56.09 191 THR A N 1
ATOM 1523 C CA . THR A 1 191 ? 27.079 18.693 -1.466 1.00 56.09 191 THR A CA 1
ATOM 1524 C C . THR A 1 191 ? 27.980 19.438 -2.439 1.00 56.09 191 THR A C 1
ATOM 1526 O O . THR A 1 191 ? 27.721 19.441 -3.643 1.00 56.09 191 THR A O 1
ATOM 1529 N N . ALA A 1 192 ? 29.118 19.935 -1.950 1.00 59.44 192 ALA A N 1
ATOM 1530 C CA . ALA A 1 192 ? 30.227 20.379 -2.780 1.00 59.44 192 ALA A CA 1
ATOM 1531 C C . ALA A 1 192 ? 30.795 19.220 -3.626 1.00 59.44 192 ALA A C 1
ATOM 1533 O O . ALA A 1 192 ? 31.109 19.412 -4.801 1.00 59.44 192 ALA A O 1
ATOM 1534 N N . SER A 1 193 ? 30.856 17.999 -3.072 1.00 63.16 193 SER A N 1
ATOM 1535 C CA . SER A 1 193 ? 31.269 16.794 -3.809 1.00 63.16 193 SER A CA 1
ATOM 1536 C C . SER A 1 193 ? 30.300 16.421 -4.939 1.00 63.16 193 SER A C 1
ATOM 1538 O O . SER A 1 193 ? 30.742 15.996 -6.007 1.00 63.16 193 SER A O 1
ATOM 1540 N N . LEU A 1 194 ? 28.988 16.601 -4.739 1.00 58.22 194 LEU A N 1
ATOM 1541 C CA . LEU A 1 194 ? 27.971 16.366 -5.772 1.00 58.22 194 LEU A CA 1
ATOM 1542 C C . LEU A 1 194 ? 28.067 17.388 -6.915 1.00 58.22 194 LEU A C 1
ATOM 1544 O O . LEU A 1 194 ? 28.057 16.993 -8.081 1.00 58.22 194 LEU A O 1
ATOM 1548 N N . ILE A 1 195 ? 28.258 18.676 -6.602 1.00 59.91 195 ILE A N 1
ATOM 1549 C CA . ILE A 1 195 ? 28.487 19.725 -7.615 1.00 59.91 195 ILE A CA 1
ATOM 1550 C C . ILE A 1 195 ? 29.744 19.419 -8.443 1.00 59.91 195 ILE A C 1
ATOM 1552 O O . ILE A 1 195 ? 29.718 19.532 -9.669 1.00 59.91 195 ILE A O 1
ATOM 1556 N N . ALA A 1 196 ? 30.826 18.978 -7.791 1.00 61.59 196 ALA A N 1
ATOM 1557 C CA . ALA A 1 196 ? 32.081 18.631 -8.458 1.00 61.59 196 ALA A CA 1
ATOM 1558 C C . ALA A 1 196 ? 31.963 17.430 -9.420 1.00 61.59 196 ALA A C 1
ATOM 1560 O O . ALA A 1 196 ? 32.812 17.273 -10.297 1.00 61.59 196 ALA A O 1
ATOM 1561 N N . LYS A 1 197 ? 30.934 16.581 -9.267 1.00 61.69 197 LYS A N 1
ATOM 1562 C CA . LYS A 1 197 ? 30.743 15.346 -10.048 1.00 61.69 197 LYS A CA 1
ATOM 1563 C C . LYS A 1 197 ? 29.739 15.456 -11.202 1.00 61.69 197 LYS A C 1
ATOM 1565 O O . LYS A 1 197 ? 29.866 14.667 -12.133 1.00 61.69 197 LYS A O 1
ATOM 1570 N N . GLY A 1 198 ? 28.764 16.371 -11.162 1.00 55.16 198 GLY A N 1
ATOM 1571 C CA . GLY A 1 198 ? 27.617 16.329 -12.091 1.00 55.16 198 GLY A CA 1
ATOM 1572 C C . GLY A 1 198 ? 27.095 17.660 -12.643 1.00 55.16 198 GLY A C 1
ATOM 1573 O O . GLY A 1 198 ? 26.146 17.646 -13.421 1.00 55.16 198 GLY A O 1
ATOM 1574 N N . GLY A 1 199 ? 27.683 18.808 -12.289 1.00 61.88 199 GLY A N 1
ATOM 1575 C CA . GLY A 1 199 ? 27.061 20.111 -12.572 1.00 61.88 199 GLY A CA 1
ATOM 1576 C C . GLY A 1 199 ? 25.879 20.401 -11.632 1.00 61.88 199 GLY A C 1
ATOM 1577 O O . GLY A 1 199 ? 25.471 19.539 -10.852 1.00 61.88 199 GLY A O 1
ATOM 1578 N N . SER A 1 200 ? 25.354 21.633 -11.630 1.00 67.44 200 SER A N 1
ATOM 1579 C CA . SER A 1 200 ? 24.405 22.049 -10.583 1.00 67.44 200 SER A CA 1
ATOM 1580 C C . SER A 1 200 ? 23.007 21.433 -10.724 1.00 67.44 200 SER A C 1
ATOM 1582 O O . SER A 1 200 ? 22.423 21.062 -9.709 1.00 67.44 200 SER A O 1
ATOM 1584 N N . ASP A 1 201 ? 22.501 21.237 -11.945 1.00 71.50 201 ASP A N 1
ATOM 1585 C CA . ASP A 1 201 ? 21.153 20.689 -12.176 1.00 71.50 201 ASP A CA 1
ATOM 1586 C C . ASP A 1 201 ? 21.033 19.209 -11.766 1.00 71.50 201 ASP A C 1
ATOM 1588 O O . ASP A 1 201 ? 20.042 18.803 -11.149 1.00 71.50 201 ASP A O 1
ATOM 1592 N N . GLU A 1 202 ? 22.065 18.401 -12.036 1.00 79.56 202 GLU A N 1
ATOM 1593 C CA . GLU A 1 202 ? 22.108 17.005 -11.578 1.00 79.56 202 GLU A CA 1
ATOM 1594 C C . GLU A 1 202 ? 22.238 16.940 -10.051 1.00 79.56 202 GLU A C 1
ATOM 1596 O O . GLU A 1 202 ? 21.586 16.126 -9.401 1.00 79.56 202 GLU A O 1
ATOM 1601 N N . ALA A 1 203 ? 23.020 17.843 -9.452 1.00 71.00 203 ALA A N 1
ATOM 1602 C CA . ALA A 1 203 ? 23.195 17.893 -8.005 1.00 71.00 203 ALA A CA 1
ATOM 1603 C C . ALA A 1 203 ? 21.905 18.303 -7.262 1.00 71.00 203 ALA A C 1
ATOM 1605 O O . ALA A 1 203 ? 21.627 17.769 -6.186 1.00 71.00 203 ALA A O 1
ATOM 1606 N N . VAL A 1 204 ? 21.092 19.203 -7.833 1.00 74.62 204 VAL A N 1
ATOM 1607 C CA . VAL A 1 204 ? 19.763 19.566 -7.301 1.00 74.62 204 VAL A CA 1
ATOM 1608 C C . VAL A 1 204 ? 18.785 18.397 -7.424 1.00 74.62 204 VAL A C 1
ATOM 1610 O O . VAL A 1 204 ? 18.092 18.068 -6.459 1.00 74.62 204 VAL A O 1
ATOM 1613 N N . SER A 1 205 ? 18.764 17.730 -8.581 1.00 82.88 205 SER A N 1
ATOM 1614 C CA . SER A 1 205 ? 17.904 16.562 -8.817 1.00 82.88 205 SER A CA 1
ATOM 1615 C C . SER A 1 205 ? 18.233 15.416 -7.857 1.00 82.88 205 SER A C 1
ATOM 1617 O O . SER A 1 205 ? 17.337 14.802 -7.274 1.00 82.88 205 SER A O 1
ATOM 1619 N N . GLU A 1 206 ? 19.522 15.159 -7.636 1.00 82.06 206 GLU A N 1
ATOM 1620 C CA . GLU A 1 206 ? 19.996 14.139 -6.705 1.00 82.06 206 GLU A CA 1
ATOM 1621 C C . GLU A 1 206 ? 19.676 14.478 -5.247 1.00 82.06 206 GLU A C 1
ATOM 1623 O O . GLU A 1 206 ? 19.203 13.621 -4.499 1.00 82.06 206 GLU A O 1
ATOM 1628 N N . LEU A 1 207 ? 19.847 15.738 -4.843 1.00 79.69 207 LEU A N 1
ATOM 1629 C CA . LEU A 1 207 ? 19.433 16.193 -3.519 1.00 79.69 207 LEU A CA 1
ATOM 1630 C C . LEU A 1 207 ? 17.933 15.970 -3.286 1.00 79.69 207 LEU A C 1
ATOM 1632 O O . LEU A 1 207 ? 17.526 15.494 -2.225 1.00 79.69 207 LEU A O 1
ATOM 1636 N N . GLN A 1 208 ? 17.100 16.306 -4.269 1.00 84.25 208 GLN A N 1
ATOM 1637 C CA . GLN A 1 208 ? 15.657 16.135 -4.151 1.00 84.25 208 GLN A CA 1
ATOM 1638 C C . GLN A 1 208 ? 15.257 14.657 -4.052 1.00 84.25 208 GLN A C 1
ATOM 1640 O O . GLN A 1 208 ? 14.348 14.329 -3.281 1.00 84.25 208 GLN A O 1
ATOM 1645 N N . ARG A 1 209 ? 15.947 1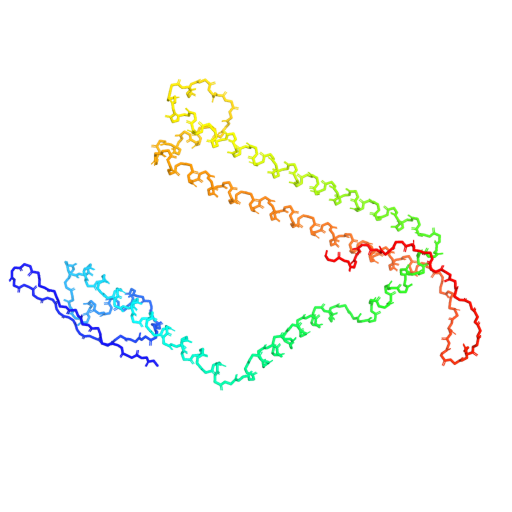3.764 -4.780 1.00 86.56 209 ARG A N 1
ATOM 1646 C CA . ARG A 1 209 ? 15.766 12.307 -4.660 1.00 86.56 209 ARG A CA 1
ATOM 1647 C C . ARG A 1 209 ? 16.095 11.815 -3.254 1.00 86.56 209 ARG A C 1
ATOM 1649 O O . ARG A 1 209 ? 15.282 11.111 -2.658 1.00 86.56 209 ARG A O 1
ATOM 1656 N N . ARG A 1 210 ? 17.244 12.220 -2.708 1.00 85.25 210 ARG A N 1
ATOM 1657 C CA . ARG A 1 210 ? 17.670 11.845 -1.349 1.00 85.25 210 ARG A CA 1
ATOM 1658 C C . ARG A 1 210 ? 16.701 12.343 -0.288 1.00 85.25 210 ARG A C 1
ATOM 1660 O O . ARG A 1 210 ? 16.262 11.557 0.538 1.00 85.25 210 ARG A O 1
ATOM 1667 N N . PHE A 1 211 ? 16.284 13.607 -0.377 1.00 87.56 211 PHE A N 1
ATOM 1668 C CA . PHE A 1 211 ? 15.281 14.164 0.527 1.00 87.56 211 PHE A CA 1
ATOM 1669 C C . PHE A 1 211 ? 13.983 13.350 0.526 1.00 87.56 211 PHE A C 1
ATOM 1671 O O . PHE A 1 211 ? 13.479 13.024 1.595 1.00 87.56 211 PHE A O 1
ATOM 1678 N N . HIS A 1 212 ? 13.450 12.997 -0.650 1.00 91.06 212 HIS A N 1
ATOM 1679 C CA . HIS A 1 212 ? 12.229 12.188 -0.730 1.00 91.06 212 HIS A CA 1
ATOM 1680 C C . HIS A 1 212 ? 12.415 10.804 -0.106 1.00 91.06 212 HIS A C 1
ATOM 1682 O O . HIS A 1 212 ? 11.535 10.341 0.619 1.00 91.06 212 HIS A O 1
ATOM 1688 N N . ALA A 1 213 ? 13.553 10.156 -0.369 1.00 91.31 213 ALA A N 1
ATOM 1689 C CA . ALA A 1 213 ? 13.865 8.857 0.212 1.00 91.31 213 ALA A CA 1
ATOM 1690 C C . ALA A 1 213 ? 13.946 8.936 1.746 1.00 91.31 213 ALA A C 1
ATOM 1692 O O . ALA A 1 213 ? 13.249 8.190 2.433 1.00 91.31 213 ALA A O 1
ATOM 1693 N N . ASP A 1 214 ? 14.723 9.879 2.280 1.00 89.56 214 ASP A N 1
ATOM 1694 C CA . ASP A 1 214 ? 14.904 10.063 3.722 1.00 89.56 214 ASP A CA 1
ATOM 1695 C C . ASP A 1 214 ? 13.593 10.459 4.412 1.00 89.56 214 ASP A C 1
ATOM 1697 O O . ASP A 1 214 ? 13.284 9.964 5.498 1.00 89.56 214 ASP A O 1
ATOM 1701 N N . TYR A 1 215 ? 12.787 11.309 3.768 1.00 92.62 215 TYR A N 1
ATOM 1702 C CA . TYR A 1 215 ? 11.483 11.724 4.275 1.00 92.62 215 TYR A CA 1
ATOM 1703 C C . TYR A 1 215 ? 10.521 10.540 4.401 1.00 92.62 215 TYR A C 1
ATOM 1705 O O . TYR A 1 215 ? 9.920 10.357 5.460 1.00 92.62 215 TYR A O 1
ATOM 1713 N N . GLU A 1 216 ? 10.379 9.713 3.360 1.00 93.81 216 GLU A N 1
ATOM 1714 C CA . GLU A 1 216 ? 9.486 8.549 3.408 1.00 93.81 216 GLU A CA 1
ATOM 1715 C C . GLU A 1 216 ? 9.994 7.477 4.384 1.00 93.81 216 GLU A C 1
ATOM 1717 O O . GLU A 1 216 ? 9.195 6.905 5.128 1.00 93.81 216 GLU A O 1
ATOM 1722 N N . ILE A 1 217 ? 11.309 7.249 4.475 1.00 95.38 217 ILE A N 1
ATOM 1723 C CA . ILE A 1 217 ? 11.887 6.343 5.482 1.00 95.38 217 ILE A CA 1
ATOM 1724 C C . ILE A 1 217 ? 11.573 6.842 6.896 1.00 95.38 217 ILE A C 1
ATOM 1726 O O . ILE A 1 217 ? 11.064 6.089 7.725 1.00 95.38 217 ILE A O 1
ATOM 1730 N N . LEU A 1 218 ? 11.828 8.118 7.185 1.00 93.62 218 LEU A N 1
ATOM 1731 C CA . LEU A 1 218 ? 11.592 8.673 8.515 1.00 93.62 218 LEU A CA 1
ATOM 1732 C C . LEU A 1 218 ? 10.100 8.649 8.867 1.00 93.62 218 LEU A C 1
ATOM 1734 O O . LEU A 1 218 ? 9.709 8.244 9.961 1.00 93.62 218 LEU A O 1
ATOM 1738 N N . LYS A 1 219 ? 9.243 9.038 7.924 1.00 93.88 219 LYS A N 1
ATOM 1739 C CA . LYS A 1 219 ? 7.786 9.015 8.071 1.00 93.88 219 LYS A CA 1
ATOM 1740 C C . LYS A 1 219 ? 7.265 7.609 8.368 1.00 93.88 219 LYS A C 1
ATOM 1742 O O . LYS A 1 219 ? 6.495 7.455 9.312 1.00 93.88 219 LYS A O 1
ATOM 1747 N N . THR A 1 220 ? 7.707 6.604 7.610 1.00 95.38 220 THR A N 1
ATOM 1748 C CA . THR A 1 220 ? 7.294 5.204 7.805 1.00 95.38 220 THR A CA 1
ATOM 1749 C C . THR A 1 220 ? 7.765 4.642 9.146 1.00 95.38 220 THR A C 1
ATOM 1751 O O . THR A 1 220 ? 6.994 3.952 9.812 1.00 95.38 220 THR A O 1
ATOM 1754 N N . GLN A 1 221 ? 8.972 4.989 9.603 1.00 96.12 221 GLN A N 1
ATOM 1755 C CA . GLN A 1 221 ? 9.449 4.630 10.945 1.00 96.12 221 GLN A CA 1
ATOM 1756 C C . GLN A 1 221 ? 8.540 5.194 12.045 1.00 96.12 221 GLN A C 1
ATOM 1758 O O . GLN A 1 221 ? 8.128 4.460 12.946 1.00 96.12 221 GLN A O 1
ATOM 1763 N N . TRP A 1 222 ? 8.178 6.478 11.959 1.00 96.19 222 TRP A N 1
ATOM 1764 C CA . TRP A 1 222 ? 7.258 7.089 12.923 1.00 96.19 222 TRP A CA 1
ATOM 1765 C C . TRP A 1 222 ? 5.843 6.507 12.842 1.00 96.19 222 TRP A C 1
ATOM 1767 O O . TRP A 1 222 ? 5.212 6.301 13.877 1.00 96.19 222 TRP A O 1
ATOM 1777 N N . ASP A 1 223 ? 5.341 6.211 11.640 1.00 93.19 223 ASP A N 1
ATOM 1778 C CA . ASP A 1 223 ? 4.049 5.539 11.455 1.00 93.19 223 ASP A CA 1
ATOM 1779 C C . ASP A 1 223 ? 4.038 4.147 12.110 1.00 93.19 223 ASP A C 1
ATOM 1781 O O . ASP A 1 223 ? 3.056 3.796 12.771 1.00 93.19 223 ASP A O 1
ATOM 1785 N N . SER A 1 224 ? 5.135 3.386 12.002 1.00 95.06 224 SER A N 1
ATOM 1786 C CA . SER A 1 224 ? 5.298 2.097 12.694 1.00 95.06 224 SER A CA 1
ATOM 1787 C C . SER A 1 224 ? 5.271 2.279 14.207 1.00 95.06 224 SER A C 1
ATOM 1789 O O . SER A 1 224 ? 4.471 1.639 14.885 1.00 95.06 224 SER A O 1
ATOM 1791 N N . ARG A 1 225 ? 6.067 3.214 14.741 1.00 94.12 225 ARG A N 1
ATOM 1792 C CA . ARG A 1 225 ? 6.156 3.474 16.186 1.00 94.12 225 ARG A CA 1
ATOM 1793 C C . ARG A 1 225 ? 4.813 3.892 16.792 1.00 94.12 225 ARG A C 1
ATOM 1795 O O . ARG A 1 225 ? 4.414 3.370 17.832 1.00 94.12 225 ARG A O 1
ATOM 1802 N N . ILE A 1 226 ? 4.071 4.775 16.121 1.00 93.56 226 ILE A N 1
ATOM 1803 C CA . ILE A 1 226 ? 2.719 5.178 16.547 1.00 93.56 226 ILE A CA 1
ATOM 1804 C C . ILE A 1 226 ? 1.753 3.988 16.477 1.00 93.56 226 ILE A C 1
ATOM 1806 O O . ILE A 1 226 ? 0.927 3.808 17.373 1.00 93.56 226 ILE A O 1
ATOM 1810 N N . SER A 1 227 ? 1.844 3.166 15.430 1.00 92.31 227 SER A N 1
ATOM 1811 C CA . SER A 1 227 ? 0.989 1.984 15.270 1.00 92.31 227 SER A CA 1
ATOM 1812 C C . SER A 1 227 ? 1.252 0.935 16.351 1.00 92.31 227 SER A C 1
ATOM 1814 O O . SER A 1 227 ? 0.306 0.413 16.938 1.00 92.31 227 SER A O 1
ATOM 1816 N N . GLU A 1 228 ? 2.519 0.676 16.673 1.00 93.88 228 GLU A N 1
ATOM 1817 C CA . GLU A 1 228 ? 2.936 -0.203 17.768 1.00 93.88 228 GLU A CA 1
ATOM 1818 C C . GLU A 1 228 ? 2.423 0.300 19.119 1.00 93.88 228 GLU A C 1
ATOM 1820 O O . GLU A 1 228 ? 1.918 -0.492 19.918 1.00 93.88 228 GLU A O 1
ATOM 1825 N N . LEU A 1 229 ? 2.485 1.613 19.360 1.00 93.12 229 LEU A N 1
ATOM 1826 C CA . LEU A 1 229 ? 1.979 2.219 20.588 1.00 93.12 229 LEU A CA 1
ATOM 1827 C C . LEU A 1 229 ? 0.451 2.113 20.703 1.00 93.12 229 LEU A C 1
ATOM 1829 O O . LEU A 1 229 ? -0.058 1.778 21.772 1.00 93.12 229 LEU A O 1
ATOM 1833 N N . LYS A 1 230 ? -0.290 2.322 19.609 1.00 90.12 230 LYS A N 1
ATOM 1834 C CA . LYS A 1 230 ? -1.750 2.113 19.569 1.00 90.12 230 LYS A CA 1
ATOM 1835 C C . LYS A 1 230 ? -2.125 0.648 19.787 1.00 90.12 230 LYS A C 1
ATOM 1837 O O . LYS A 1 230 ? -3.100 0.345 20.471 1.00 90.12 230 LYS A O 1
ATOM 1842 N N . GLU A 1 231 ? -1.347 -0.277 19.237 1.00 90.44 231 GLU A N 1
ATOM 1843 C CA . GLU A 1 231 ? -1.551 -1.707 19.466 1.00 90.44 231 GLU A CA 1
ATOM 1844 C C . GLU A 1 231 ? -1.236 -2.099 20.915 1.00 90.44 231 GLU A C 1
ATOM 1846 O O . GLU A 1 231 ? -1.930 -2.917 21.521 1.00 90.44 231 GLU A O 1
ATOM 1851 N N . LEU A 1 232 ? -0.212 -1.487 21.511 1.00 92.69 232 LEU A N 1
ATOM 1852 C CA . LEU A 1 232 ? 0.093 -1.644 22.927 1.00 92.69 232 LEU A CA 1
ATOM 1853 C C . LEU A 1 232 ? -1.035 -1.088 23.805 1.00 92.69 232 LEU A C 1
ATOM 1855 O O . LEU A 1 232 ? -1.409 -1.756 24.770 1.00 92.69 232 LEU A O 1
ATOM 1859 N N . GLN A 1 233 ? -1.609 0.069 23.457 1.00 92.56 233 GLN A N 1
ATOM 1860 C CA . GLN A 1 233 ? -2.798 0.615 24.116 1.00 92.56 233 GLN A CA 1
ATOM 1861 C C . GLN A 1 233 ? -3.927 -0.417 24.086 1.00 92.56 233 GLN A C 1
ATOM 1863 O O . GLN A 1 233 ? -4.364 -0.839 25.151 1.00 92.56 233 GLN A O 1
ATOM 1868 N N . ARG A 1 234 ? -4.334 -0.908 22.906 1.00 89.94 234 ARG A N 1
ATOM 1869 C CA . ARG A 1 234 ? -5.410 -1.912 22.774 1.00 89.94 234 ARG A CA 1
ATOM 1870 C C . ARG A 1 234 ? -5.189 -3.145 23.652 1.00 89.94 234 ARG A C 1
ATOM 1872 O O . ARG A 1 234 ? -6.095 -3.551 24.381 1.00 89.94 234 ARG A O 1
ATOM 1879 N N . ARG A 1 235 ? -3.977 -3.708 23.639 1.00 90.06 235 ARG A N 1
ATOM 1880 C CA . ARG A 1 235 ? -3.633 -4.887 24.451 1.00 90.06 235 ARG A CA 1
ATOM 1881 C C . ARG A 1 235 ? -3.682 -4.610 25.952 1.00 90.06 235 ARG A C 1
ATOM 1883 O O . ARG A 1 235 ? -4.240 -5.418 26.690 1.00 90.06 235 ARG A O 1
ATOM 1890 N N . ASN A 1 236 ? -3.141 -3.481 26.411 1.00 90.94 236 ASN A N 1
ATOM 1891 C CA . ASN A 1 236 ? -3.178 -3.116 27.832 1.00 90.94 236 ASN A CA 1
ATOM 1892 C C . ASN A 1 236 ? -4.600 -2.808 28.298 1.00 90.94 236 ASN A C 1
ATOM 1894 O O . ASN A 1 236 ? -4.992 -3.250 29.373 1.00 90.94 236 ASN A O 1
ATOM 1898 N N . TYR A 1 237 ? -5.388 -2.130 27.464 1.00 90.06 237 TYR A N 1
ATOM 1899 C CA . TYR A 1 237 ? -6.813 -1.902 27.683 1.00 90.06 237 TYR A CA 1
ATOM 1900 C C . TYR A 1 237 ? -7.566 -3.202 27.903 1.00 90.06 237 TYR A C 1
ATOM 1902 O O . TYR A 1 237 ? -8.253 -3.372 28.910 1.00 90.06 237 TYR A O 1
ATOM 1910 N N . ARG A 1 238 ? -7.400 -4.140 26.968 1.00 89.50 238 ARG A N 1
ATOM 1911 C CA . ARG A 1 238 ? -8.044 -5.445 27.047 1.00 89.50 238 ARG A CA 1
ATOM 1912 C C . ARG A 1 238 ? -7.594 -6.211 28.282 1.00 89.50 238 ARG A C 1
ATOM 1914 O O . ARG A 1 238 ? -8.433 -6.685 29.037 1.00 89.50 238 ARG A O 1
ATOM 1921 N N . SER A 1 239 ? -6.286 -6.280 28.523 1.00 89.75 239 SER A N 1
ATOM 1922 C CA . SER A 1 239 ? -5.725 -6.974 29.684 1.00 89.75 239 SER A CA 1
ATOM 1923 C C . SER A 1 239 ? -6.243 -6.398 31.000 1.00 89.75 239 SER A C 1
ATOM 1925 O O . SER A 1 239 ? -6.614 -7.156 31.891 1.00 89.75 239 SER A O 1
ATOM 1927 N N . PHE A 1 240 ? -6.294 -5.071 31.120 1.00 90.62 240 PHE A N 1
ATOM 1928 C CA . PHE A 1 240 ? -6.814 -4.397 32.301 1.00 90.62 240 PHE A CA 1
ATOM 1929 C C . PHE A 1 240 ? -8.282 -4.763 32.527 1.00 90.62 240 PHE A C 1
ATOM 1931 O O . PHE A 1 240 ? -8.632 -5.262 33.596 1.00 90.62 240 PHE A O 1
ATOM 1938 N N . VAL A 1 241 ? -9.118 -4.599 31.497 1.00 90.31 241 VAL A N 1
ATOM 1939 C CA . VAL A 1 241 ? -10.555 -4.892 31.565 1.00 90.31 241 VAL A CA 1
ATOM 1940 C C . VAL A 1 241 ? -10.808 -6.341 31.968 1.00 90.31 241 VAL A C 1
ATOM 1942 O O . VAL A 1 241 ? -11.562 -6.605 32.899 1.00 90.31 241 VAL A O 1
ATOM 1945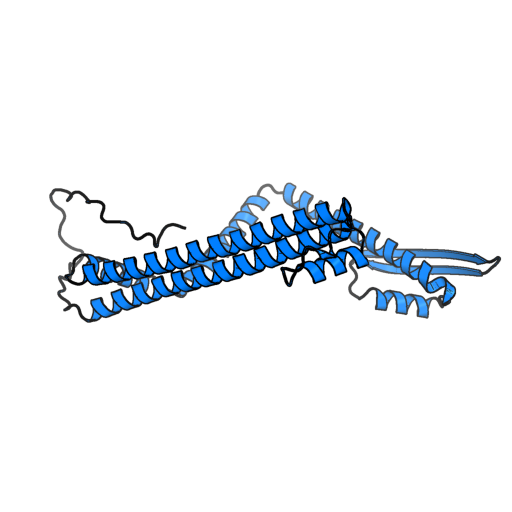 N N . MET A 1 242 ? -10.129 -7.286 31.324 1.00 87.56 242 MET A N 1
ATOM 1946 C CA . MET A 1 242 ? -10.321 -8.704 31.616 1.00 87.56 242 MET A CA 1
ATOM 1947 C C . MET A 1 242 ? -9.818 -9.084 33.019 1.00 87.56 242 MET A C 1
ATOM 1949 O O . MET A 1 242 ? -10.460 -9.881 33.696 1.00 87.56 242 MET A O 1
ATOM 1953 N N . SER A 1 243 ? -8.728 -8.473 33.502 1.00 87.69 243 SER A N 1
ATOM 1954 C CA . SER A 1 243 ? -8.193 -8.742 34.849 1.00 87.69 243 SER A CA 1
ATOM 1955 C C . SER A 1 243 ? -9.073 -8.201 35.982 1.00 87.69 243 SER A C 1
ATOM 1957 O O . SER A 1 243 ? -9.205 -8.838 37.025 1.00 87.69 243 SER A O 1
ATOM 1959 N N . VAL A 1 244 ? -9.697 -7.036 35.789 1.00 83.75 244 VAL A N 1
ATOM 1960 C CA . VAL A 1 244 ? -10.599 -6.433 36.782 1.00 83.75 244 VAL A CA 1
ATOM 1961 C C . VAL A 1 244 ? -11.929 -7.182 36.818 1.00 83.75 244 VAL A C 1
ATOM 1963 O O . VAL A 1 244 ? -12.490 -7.386 37.893 1.00 83.75 244 VAL A O 1
ATOM 1966 N N . GLU A 1 245 ? -12.416 -7.639 35.663 1.00 81.44 245 GLU A N 1
ATOM 1967 C CA . GLU A 1 245 ? -13.599 -8.496 35.571 1.00 81.44 245 GLU A CA 1
ATOM 1968 C C . GLU A 1 245 ? -13.426 -9.812 36.341 1.00 81.44 245 GLU A C 1
ATOM 1970 O O . GLU A 1 245 ? -14.348 -10.242 37.026 1.00 81.44 245 GLU A O 1
ATOM 1975 N N . GLU A 1 246 ? -12.239 -10.421 36.297 1.00 80.12 246 GLU A N 1
ATOM 1976 C CA . GLU A 1 246 ? -11.928 -11.630 37.072 1.00 80.12 246 GLU A CA 1
ATOM 1977 C C . GLU A 1 246 ? -11.956 -11.385 38.594 1.00 80.12 246 GLU A C 1
ATOM 1979 O O . GLU A 1 246 ? -12.284 -12.281 39.373 1.00 80.12 246 GLU A O 1
ATOM 1984 N N . GLN A 1 247 ? -11.644 -10.160 39.028 1.00 75.44 247 GLN A N 1
ATOM 1985 C CA . GLN A 1 247 ? -11.621 -9.760 40.440 1.00 75.44 247 GLN A CA 1
ATOM 1986 C C . GLN A 1 247 ? -12.982 -9.280 40.962 1.00 75.44 247 GLN A C 1
ATOM 1988 O O . GLN A 1 247 ? -13.194 -9.223 42.178 1.00 75.44 247 GLN A O 1
ATOM 1993 N N . LEU A 1 248 ? -13.912 -8.925 40.072 1.00 70.75 248 LEU A N 1
ATOM 1994 C CA . LEU A 1 248 ? -15.268 -8.540 40.443 1.00 70.75 248 LEU A CA 1
ATOM 1995 C C . LEU A 1 248 ? -16.039 -9.784 40.929 1.00 70.75 248 LEU A C 1
ATOM 1997 O O . LEU A 1 248 ? -16.088 -10.798 40.231 1.00 70.75 248 LEU A O 1
ATOM 2001 N N . PRO A 1 249 ? -16.678 -9.745 42.116 1.00 58.34 249 PRO A N 1
ATOM 2002 C CA . PRO A 1 249 ? -17.533 -10.840 42.557 1.00 58.34 249 PRO A CA 1
ATOM 2003 C C . PRO A 1 249 ? -18.616 -11.095 41.505 1.00 58.34 249 PRO A C 1
ATOM 2005 O O . PRO A 1 249 ? -19.295 -10.149 41.106 1.00 58.34 249 PRO A O 1
ATOM 2008 N N . GLN A 1 250 ? -18.818 -12.351 41.088 1.00 53.53 250 GLN A N 1
ATOM 2009 C CA . GLN A 1 250 ? -19.926 -12.720 40.200 1.00 53.53 250 GLN A CA 1
ATOM 2010 C C . GLN A 1 250 ? -21.276 -12.510 40.903 1.00 53.53 250 GLN A C 1
ATOM 2012 O O . GLN A 1 250 ? -21.914 -13.449 41.380 1.00 53.53 250 GLN A O 1
ATOM 2017 N N . THR A 1 251 ? -21.750 -11.271 40.972 1.00 42.34 251 THR A N 1
ATOM 2018 C CA . THR A 1 251 ? -23.137 -10.965 41.302 1.00 42.34 251 THR A CA 1
ATOM 2019 C C . THR A 1 251 ? -23.960 -11.133 40.032 1.00 42.34 251 THR A C 1
ATOM 2021 O O . THR A 1 251 ? -24.301 -10.190 39.328 1.00 42.34 251 THR A O 1
ATOM 2024 N N . LEU A 1 252 ? -24.282 -12.386 39.716 1.00 38.78 252 LEU A N 1
ATOM 2025 C CA . LEU A 1 252 ? -25.348 -12.693 38.770 1.00 38.78 252 LEU A CA 1
ATOM 2026 C C . LEU A 1 252 ? -26.687 -12.215 39.359 1.00 38.78 252 LEU A C 1
ATOM 2028 O O . LEU A 1 252 ? -27.094 -12.691 40.419 1.00 38.78 252 LEU A O 1
ATOM 2032 N N . PRO A 1 253 ? -27.484 -11.465 38.590 1.00 39.28 253 PRO A N 1
ATOM 2033 C CA . PRO A 1 253 ? -28.831 -11.893 38.302 1.00 39.28 253 PRO A CA 1
ATOM 2034 C C . PRO A 1 253 ? -28.787 -12.513 36.909 1.00 39.28 253 PRO A C 1
ATOM 2036 O O . PRO A 1 253 ? -28.682 -11.816 35.903 1.00 39.28 253 PRO A O 1
ATOM 2039 N N . ARG A 1 254 ? -28.874 -13.846 36.844 1.00 35.53 254 ARG A N 1
ATOM 2040 C CA . ARG A 1 254 ? -29.316 -14.528 35.624 1.00 35.53 254 ARG A CA 1
ATOM 2041 C C . ARG A 1 254 ? -30.724 -14.018 35.323 1.00 35.53 254 ARG A C 1
ATOM 2043 O O . ARG A 1 254 ? -31.686 -14.526 35.893 1.00 35.53 254 ARG A O 1
ATOM 2050 N N . THR A 1 255 ? -30.870 -13.031 34.451 1.00 34.41 255 THR A N 1
ATOM 2051 C CA . THR A 1 255 ? -32.158 -12.789 33.809 1.00 34.41 255 THR A CA 1
ATOM 2052 C C . THR A 1 255 ? -32.291 -13.810 32.686 1.00 34.41 255 THR A C 1
ATOM 2054 O O . THR A 1 255 ? -31.726 -13.692 31.603 1.00 34.41 255 THR A O 1
ATOM 2057 N N . SER A 1 256 ? -32.999 -14.892 32.996 1.00 29.91 256 SER A N 1
ATOM 2058 C CA . SER A 1 256 ? -33.589 -15.780 31.999 1.00 29.91 256 SER A CA 1
ATOM 2059 C C . SER A 1 256 ? -34.442 -14.967 31.012 1.00 29.91 256 SER A C 1
ATOM 2061 O O . SER A 1 256 ? -35.134 -14.043 31.447 1.00 29.91 256 SER A O 1
ATOM 2063 N N . PRO A 1 257 ? -34.461 -15.309 29.711 1.00 36.69 257 PRO A N 1
ATOM 2064 C CA . PRO A 1 257 ? -35.267 -14.619 28.712 1.00 36.69 257 PRO A CA 1
ATOM 2065 C C . PRO A 1 257 ? -36.719 -15.106 28.795 1.00 36.69 257 PRO A C 1
ATOM 2067 O O . PRO A 1 257 ? -37.203 -15.842 27.946 1.00 36.69 257 PRO A O 1
ATOM 2070 N N . SER A 1 258 ? -37.410 -14.748 29.869 1.00 36.62 258 SER A N 1
ATOM 2071 C CA . SER A 1 258 ? -38.860 -14.856 29.983 1.00 36.62 258 SER A CA 1
ATOM 2072 C C . SER A 1 258 ? -39.276 -13.924 31.110 1.00 36.62 258 SER A C 1
ATOM 2074 O O . SER A 1 258 ? -38.805 -14.090 32.228 1.00 36.62 258 SER A O 1
ATOM 2076 N N . ASP A 1 259 ? -40.136 -12.961 30.788 1.00 32.59 259 ASP A N 1
ATOM 2077 C CA . ASP A 1 259 ? -40.736 -11.944 31.667 1.00 32.59 259 ASP A CA 1
ATOM 2078 C C . ASP A 1 259 ? -39.977 -10.621 31.838 1.00 32.59 259 ASP A C 1
ATOM 2080 O O . ASP A 1 259 ? -39.229 -10.418 32.786 1.00 32.59 259 ASP A O 1
ATOM 2084 N N . ALA A 1 260 ? -40.284 -9.657 30.959 1.00 32.53 260 ALA A N 1
ATOM 2085 C CA . ALA A 1 260 ? -40.702 -8.304 31.366 1.00 32.53 260 ALA A CA 1
ATOM 2086 C C . ALA A 1 260 ? -41.141 -7.471 30.147 1.00 32.53 260 ALA A C 1
ATOM 2088 O O . ALA A 1 260 ? -40.577 -6.431 29.811 1.00 32.53 260 ALA A O 1
ATOM 2089 N N . SER A 1 261 ? -42.227 -7.896 29.501 1.00 39.69 261 SER A N 1
ATOM 2090 C CA . SER A 1 261 ? -43.100 -6.950 28.809 1.00 39.69 261 SER A CA 1
ATOM 2091 C C . SER A 1 261 ? -43.823 -6.121 29.873 1.00 39.69 261 SER A C 1
ATOM 2093 O O . SER A 1 261 ? -44.763 -6.620 30.487 1.00 39.69 261 SER A O 1
ATOM 2095 N N . ARG A 1 262 ? -43.360 -4.888 30.134 1.00 33.94 262 ARG A N 1
ATOM 2096 C CA . ARG A 1 262 ? -44.168 -3.677 30.418 1.00 33.94 262 ARG A CA 1
ATOM 2097 C C . ARG A 1 262 ? -43.405 -2.618 31.220 1.00 33.94 262 ARG A C 1
ATOM 2099 O O . ARG A 1 262 ? -42.980 -2.861 32.340 1.00 33.94 262 ARG A O 1
ATOM 2106 N N . ARG A 1 263 ? -43.532 -1.392 30.694 1.00 31.12 263 ARG A N 1
ATOM 2107 C CA . ARG A 1 263 ? -43.451 -0.069 31.342 1.00 31.12 263 ARG A CA 1
ATOM 2108 C C . ARG A 1 263 ? -42.057 0.512 31.605 1.00 31.12 263 ARG A C 1
ATOM 2110 O O . ARG A 1 263 ? -41.422 0.217 32.600 1.00 31.12 263 ARG A O 1
ATOM 2117 N N . GLY A 1 264 ? -41.770 1.553 30.823 1.00 32.34 264 GLY A N 1
ATOM 2118 C CA . GLY A 1 264 ? -41.729 2.897 31.399 1.00 32.34 264 GLY A CA 1
ATOM 2119 C C . GLY A 1 264 ? -40.354 3.546 31.467 1.00 32.34 264 GLY A C 1
ATOM 2120 O O . GLY A 1 264 ? -39.569 3.256 32.357 1.00 32.34 264 GLY A O 1
ATOM 2121 N N . THR A 1 265 ? -40.195 4.573 30.628 1.00 30.77 265 THR A N 1
ATOM 2122 C CA . THR A 1 265 ? -39.214 5.670 30.727 1.00 30.77 265 THR A CA 1
ATOM 2123 C C . THR A 1 265 ? -37.758 5.305 30.446 1.00 30.77 265 THR A C 1
ATOM 2125 O O . THR A 1 265 ? -37.040 4.776 31.285 1.00 30.77 265 THR A O 1
ATOM 2128 N N . ALA A 1 266 ? -37.312 5.684 29.247 1.00 28.09 266 ALA A N 1
ATOM 2129 C CA . ALA A 1 266 ? -35.909 5.713 28.870 1.00 28.09 266 ALA A CA 1
ATOM 2130 C C . ALA A 1 266 ? -35.126 6.642 29.819 1.00 28.09 266 ALA A C 1
ATOM 2132 O O . ALA A 1 266 ? -35.453 7.834 29.892 1.00 28.09 266 ALA A O 1
ATOM 2133 N N . PRO A 1 267 ? -34.087 6.161 30.523 1.00 30.70 267 PRO A N 1
ATOM 2134 C CA . PRO A 1 267 ? -33.109 7.067 31.088 1.00 30.70 267 PRO A CA 1
ATOM 2135 C C . PRO A 1 267 ? -32.382 7.731 29.916 1.00 30.70 267 PRO A C 1
ATOM 2137 O O . PRO A 1 267 ? -31.897 7.069 28.997 1.00 30.70 267 PRO A O 1
ATOM 2140 N N . ARG A 1 268 ? -32.373 9.067 29.920 1.00 31.78 268 ARG A N 1
ATOM 2141 C CA . ARG A 1 268 ? -31.601 9.877 28.979 1.00 31.78 268 ARG A CA 1
ATOM 2142 C C . ARG A 1 268 ? -30.156 9.388 29.002 1.00 31.78 268 ARG A C 1
ATOM 2144 O O . ARG A 1 268 ? -29.481 9.521 30.018 1.00 31.78 268 ARG A O 1
ATOM 2151 N N . PHE A 1 269 ? -29.715 8.846 27.873 1.00 30.12 269 PHE A N 1
ATOM 2152 C CA . PHE A 1 269 ? -28.318 8.577 27.573 1.00 30.12 269 PHE A CA 1
ATOM 2153 C C . PHE A 1 269 ? -27.563 9.910 27.684 1.00 30.12 269 PHE A C 1
ATOM 2155 O O . PHE A 1 269 ? -27.615 10.752 26.787 1.00 30.12 269 PHE A O 1
ATOM 2162 N N . VAL A 1 270 ? -26.928 10.152 28.829 1.00 33.97 270 VAL A N 1
ATOM 2163 C CA . VAL A 1 270 ? -25.886 11.169 28.925 1.00 33.97 270 VAL A CA 1
ATOM 2164 C C . VAL A 1 270 ? -24.722 10.605 28.126 1.00 33.97 270 VAL A C 1
ATOM 2166 O O . VAL A 1 270 ? -24.257 9.505 28.411 1.00 33.97 270 VAL A O 1
ATOM 2169 N N . MET A 1 271 ? -24.321 11.328 27.079 1.00 32.56 271 MET A N 1
ATOM 2170 C CA . MET A 1 271 ? -23.129 11.037 26.291 1.00 32.56 271 MET A CA 1
ATOM 2171 C C . MET A 1 271 ? -21.912 11.006 27.218 1.00 32.56 271 MET A C 1
ATOM 2173 O O . MET A 1 271 ? -21.301 12.035 27.484 1.00 32.56 271 MET A O 1
ATOM 2177 N N . ILE A 1 272 ? -21.572 9.826 27.722 1.00 35.47 272 ILE A N 1
ATOM 2178 C CA . ILE A 1 272 ? -20.244 9.547 28.245 1.00 35.47 272 ILE A CA 1
ATOM 2179 C C . ILE A 1 272 ? -19.497 8.908 27.082 1.00 35.47 272 ILE A C 1
ATOM 2181 O O . ILE A 1 272 ? -19.987 7.964 26.463 1.00 35.47 272 ILE A O 1
ATOM 2185 N N . ALA A 1 273 ? -18.398 9.568 26.728 1.00 35.12 273 ALA A N 1
ATOM 2186 C CA . ALA A 1 273 ? -17.539 9.368 25.573 1.00 35.12 273 ALA A CA 1
ATOM 2187 C C . ALA A 1 273 ? -17.599 7.958 24.964 1.00 35.12 273 ALA A C 1
ATOM 2189 O O . ALA A 1 273 ? -17.252 6.969 25.606 1.00 35.12 273 ALA A O 1
ATOM 2190 N N . LYS A 1 274 ? -17.971 7.887 23.679 1.00 34.12 274 LYS A N 1
ATOM 2191 C CA . LYS A 1 274 ? -17.583 6.744 22.850 1.00 34.12 274 LYS A CA 1
ATOM 2192 C C . LYS A 1 274 ? -16.056 6.627 22.936 1.00 34.12 274 LYS A C 1
ATOM 2194 O O . LYS A 1 274 ? -15.394 7.640 22.694 1.00 34.12 274 LYS A O 1
ATOM 2199 N N . PRO A 1 275 ? -15.492 5.452 23.253 1.00 40.94 275 PRO A N 1
ATOM 2200 C CA . PRO A 1 275 ? -14.059 5.267 23.140 1.00 40.94 275 PRO A CA 1
ATOM 2201 C C . PRO A 1 275 ? -13.668 5.536 21.685 1.00 40.94 275 PRO A C 1
ATOM 2203 O O . PRO A 1 275 ? -14.297 5.031 20.752 1.00 40.94 275 PRO A O 1
ATOM 2206 N N . PHE A 1 276 ? -12.621 6.335 21.495 1.00 43.31 276 PHE A N 1
ATOM 2207 C CA . PHE A 1 276 ? -12.043 6.633 20.181 1.00 43.31 276 PHE A CA 1
ATOM 2208 C C . PHE A 1 276 ? -11.515 5.369 19.466 1.00 43.31 276 PHE A C 1
ATOM 2210 O O . PHE A 1 276 ? -11.135 5.429 18.305 1.00 43.31 276 PHE A O 1
ATOM 2217 N N . CYS A 1 277 ? -11.555 4.204 20.125 1.00 41.41 277 CYS A N 1
ATOM 2218 C CA . CYS A 1 277 ? -11.144 2.903 19.599 1.00 41.41 277 CYS A CA 1
ATOM 2219 C C . CYS A 1 277 ? -11.970 2.372 18.408 1.00 41.41 277 CYS A C 1
ATOM 2221 O O . CYS A 1 277 ? -11.585 1.354 17.844 1.00 41.41 277 CYS A O 1
ATOM 2223 N N . LEU A 1 278 ? -13.077 3.015 18.007 1.00 33.78 278 LEU A N 1
ATOM 2224 C CA . LEU A 1 278 ? -13.953 2.521 16.926 1.00 33.78 278 LEU A CA 1
ATOM 2225 C C . LEU A 1 278 ? -14.079 3.440 15.699 1.00 33.78 278 LEU A C 1
ATOM 2227 O O . LEU A 1 278 ? -14.922 3.181 14.842 1.00 33.78 278 LEU A O 1
ATOM 2231 N N . LEU A 1 279 ? -13.266 4.490 15.569 1.00 30.73 279 LEU A N 1
ATOM 2232 C CA . LEU A 1 279 ? -13.283 5.345 14.376 1.00 30.73 279 LEU A CA 1
ATOM 2233 C C . LEU A 1 279 ? -11.876 5.510 13.784 1.00 30.73 279 LEU A C 1
ATOM 2235 O O . LEU A 1 279 ? -11.103 6.322 14.279 1.00 30.73 279 LEU A O 1
ATOM 2239 N N . ALA A 1 280 ? -11.662 4.766 12.689 1.00 33.47 280 ALA A N 1
ATOM 2240 C CA . ALA A 1 280 ? -10.656 4.914 11.624 1.00 33.47 280 ALA A CA 1
ATOM 2241 C C . ALA A 1 280 ? -9.167 4.733 11.982 1.00 33.47 280 ALA A C 1
ATOM 2243 O O . ALA A 1 280 ? -8.568 5.587 12.673 1.00 33.47 280 ALA A O 1
#

InterPro domains:
  IPR019311 Ferry endosomal RAB5 effector complex subunit 3 [PF10154] (36-250)
  IPR019311 Ferry endosomal RAB5 effector complex subunit 3 [PTHR16525] (6-162)

Foldseek 3Di:
DDWDWDWDWDDDPPHDIQIDIDTADPPDPDDLVVVLVVRCVVSVPDPVCSVVVSVSVVVVNVVVNVVVVVVVVVVVVVVCVVDPCNVVVVVVVVVVVVCVVVVVVCVVPPPVNVVVLVVLVVVCCVDPNVVVLVVLVVVLVVVLVVLVVVLVVVLVVLVVVLVVLLVVLVVCVVPVPCLVVPPDDPCVVVLVVLCVPPNSVRSNVVSVVVSVVVSVVSNVVSVVVSVVSVVVSVVVSSVVSVVVSVVDPPPDPPPDPDDDPDDDDDDPPDDDDDPPVPDD

Sequence (280 aa):
MNTCKFSFSWTYAPNVVVSCKDDVCIPRAQPFTWLLSRLILTHGIPKFAESDFSDALQVFIEEEEKKFYDKSATQLYDEFLSDDSNGENIAADLETAVDERTTSRRQLESLADEDIFGQAYARIVQSATAMDLVQLEHSFAVAVETEITERKRALEDLQKMHVIHSTLMLYIQFMPGVTDTISCHQNVEETASLIAKGGSDEAVSELQRRFHADYEILKTQWDSRISELKELQRRNYRSFVMSVEEQLPQTLPRTSPSDASRRGTAPRFVMIAKPFCLLA

Organism: Dibothriocephalus latus (NCBI:txid60516)

Secondary structure (DSSP, 8-state):
-EEEEEEEEEEETTTEEEEEEEEEEES-SS-HHHHHHHHHHHHT--TTTHHHHHHHHHHHHHHHHHHHHHHHHHHHHHHHHH-TTHHHHHHHHHHHHHHHHHHHHHTTS-HHHHHHHHHHHHHHHTSTTHHHHHHHHHHHHHHHHHHHHHHHHHHHHHHHHHHHHHHHHHHHHH-TT-GGG----TTHHHHHHHHHHHHHHHHHHHHHHHHHHHHHHHHHHHHHHHHHHHHHHHHHHHHHHHHHHHHS--------SS-----------------GGG--

pLDDT: mean 77.46, std 19.27, range [28.09, 96.81]